Protein AF-A0A251SM53-F1 (afdb_monomer)

Nearest PDB structures (foldseek):
  6cth-assembly1_A  TM=8.961E-01  e=7.151E-06  Theobroma cacao
  7xdv-assembly2_B  TM=8.493E-01  e=1.895E-04  Arabidopsis thaliana
  7xdw-assembly2_B  TM=8.512E-01  e=2.306E-04  Arabidopsis thaliana
  4oh4-assembly1_A  TM=8.242E-01  e=1.122E-04  Arabidopsis thaliana
  7xdx-assembly2_B  TM=8.485E-01  e=4.442E-04  Arabidopsis thaliana

Organism: Helianthus annuus (NCBI:txid4232)

Secondary structure (DSSP, 8-state):
------GGGTS-SS----------SS-----------------HHHHHHHHHHHHHHHHHHHHHHHHHHHHHHHHHHHHHHHHHHHHHHHHHHHHHHHHHHHHTTTPPPP--HHHHHHHTTTT-GGGEEEEETTEEEEEEEETTTTEEEEEEE----HHHHHHHHHHHHHHHHH---

Foldseek 3Di:
DDDDDDPVVPDDPDDDDDDDDDDDPDDDDDDDPDDDDDDPDDPPVVVVVVVVVVVVVVVPPVVVVVVVVVVVVVVVVVVVVVVVVVVVVVVVVVVVVLVVVQVVDVADDDDDPVQVCQQQVNVDPVQWPDADPQATWGWGARPVVRDIDIDGDGDPDPPPSVVVVSVVRVVVRVDDD

Radius of gyration: 44.47 Å; Cα contacts (8 Å, |Δi|>4): 86; chains: 1; bounding box: 106×35×96 Å

Sequence (177 aa):
MSYKRYLFQVLPSWVIIGITASTGQFMEKHTLQYWDFNSSLDITEESKTISQKLKLTVGITVPLGVISTVCILAYTIRSTFRKRHREEAVETINLTSINEDLEQGAGPKSFSYRDLALATNNFTDD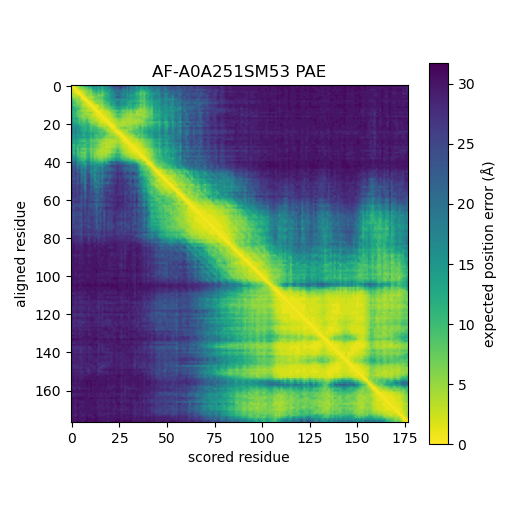LKLGEGGFGCVYRGFMTRERRLVAVKKISKGSKQGKKEYITEVKIISSLRH

Mean predicted aligned error: 18.12 Å

Solvent-accessible surface area (backbone atoms only — not comparable to full-atom values): 11208 Å² total; per-residue (Å²): 137,87,85,88,78,75,67,72,85,81,54,67,102,72,80,90,86,82,88,87,87,85,78,70,101,56,97,72,88,87,78,86,88,79,85,86,85,90,76,90,76,82,67,69,66,64,55,54,56,52,53,55,54,51,55,54,55,57,65,56,54,54,59,56,53,54,52,51,53,52,51,52,51,52,48,52,53,52,50,54,54,50,50,54,53,49,51,54,53,53,52,51,52,51,54,51,51,52,51,50,59,35,69,77,47,96,33,76,82,87,76,56,68,67,58,54,28,62,24,24,65,69,70,39,72,94,34,52,73,49,74,57,100,69,26,38,32,26,47,24,44,41,78,93,74,75,39,82,45,78,48,75,47,68,47,91,52,68,82,56,41,60,54,49,50,56,51,52,52,53,51,58,54,69,62,80,129

InterPro domains:
  IPR000719 Protein kinase domain [PF00069] (125-177)
  IPR000719 Protein kinase domain [PS50011] (123-177)
  IPR001220 Legume lectin domain [PF00139] (2-49)
  IPR011009 Protein kinase-like domain superfamily [SSF56112] (108-177)
  IPR013320 Concanavalin A-like lectin/glucanase domain superfamily [SSF49899] (2-143)
  IPR017441 Protein kinase, ATP binding site [PS00107] (129-153)
  IPR050528 L-type Lectin-Domain Containing Receptor Kinases [PTHR27007] (13-177)

pLDDT: mean 77.83, std 12.07, range [37.12, 96.56]

Structure (mmCIF, N/CA/C/O backbone):
data_AF-A0A251SM53-F1
#
_entry.id   AF-A0A251SM53-F1
#
loop_
_atom_site.group_PDB
_atom_site.id
_atom_site.type_sym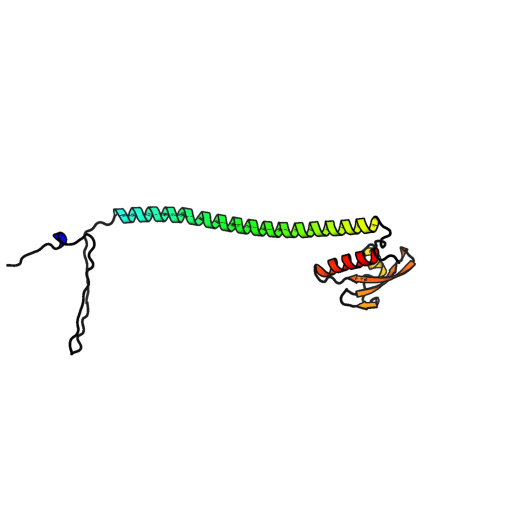bol
_atom_site.label_atom_id
_atom_site.label_alt_id
_atom_site.label_comp_id
_atom_site.label_asym_id
_atom_site.label_entity_id
_atom_site.label_seq_id
_atom_site.pdbx_PDB_ins_code
_atom_site.Cartn_x
_atom_site.Cartn_y
_atom_site.Cartn_z
_atom_site.occupancy
_atom_site.B_iso_or_equiv
_atom_site.auth_seq_id
_atom_site.auth_comp_id
_atom_site.auth_asym_id
_atom_site.auth_atom_id
_atom_site.pdbx_PDB_model_num
ATOM 1 N N . MET A 1 1 ? -75.432 -11.171 66.640 1.00 41.78 1 MET A N 1
ATOM 2 C CA . MET A 1 1 ? -74.045 -11.054 67.146 1.00 41.78 1 MET A CA 1
ATOM 3 C C . MET A 1 1 ? -73.096 -11.071 65.956 1.00 41.78 1 MET A C 1
ATOM 5 O O . MET A 1 1 ? -73.166 -12.015 65.185 1.00 41.78 1 MET A O 1
ATOM 9 N N . SER A 1 2 ? -72.268 -10.040 65.769 1.00 37.12 2 SER A N 1
ATOM 10 C CA . SER A 1 2 ? -71.228 -10.012 64.727 1.00 37.12 2 SER A CA 1
ATOM 11 C C . SER A 1 2 ? -69.865 -10.192 65.395 1.00 37.12 2 SER A C 1
ATOM 13 O O . SER A 1 2 ? -69.540 -9.453 66.324 1.00 37.12 2 SER A O 1
ATOM 15 N N . TYR A 1 3 ? -69.110 -11.211 64.984 1.00 54.03 3 TYR A N 1
ATOM 16 C CA . TYR A 1 3 ? -67.837 -11.593 65.597 1.00 54.03 3 TYR A CA 1
ATOM 17 C C . TYR A 1 3 ? -66.683 -11.104 64.714 1.00 54.03 3 TYR A C 1
ATOM 19 O O . TYR A 1 3 ? -66.487 -11.603 63.607 1.00 54.03 3 TYR A O 1
ATOM 27 N N . LYS A 1 4 ? -65.920 -10.111 65.184 1.00 51.44 4 LYS A N 1
ATOM 28 C CA . LYS A 1 4 ? -64.730 -9.610 64.479 1.00 51.44 4 LYS A CA 1
ATOM 29 C C . LYS A 1 4 ? -63.542 -10.527 64.783 1.00 51.44 4 LYS A C 1
ATOM 31 O O . LYS A 1 4 ? -63.099 -10.581 65.926 1.00 51.44 4 LYS A O 1
ATOM 36 N N . ARG A 1 5 ? -63.015 -11.233 63.775 1.00 57.66 5 ARG A N 1
ATOM 37 C CA . ARG A 1 5 ? -61.711 -11.920 63.859 1.00 57.66 5 ARG A CA 1
ATOM 38 C C . ARG A 1 5 ? -60.661 -11.121 63.104 1.00 57.66 5 ARG A C 1
ATOM 40 O O . ARG A 1 5 ? -60.870 -10.761 61.951 1.00 57.66 5 ARG A O 1
ATOM 47 N N . TYR A 1 6 ? -59.534 -10.866 63.756 1.00 61.50 6 TYR A N 1
ATOM 48 C CA . TYR A 1 6 ? -58.395 -10.187 63.154 1.00 61.50 6 TYR A CA 1
ATOM 49 C C . TYR A 1 6 ? -57.499 -11.214 62.448 1.00 61.50 6 TYR A C 1
ATOM 51 O O . TYR A 1 6 ? -56.835 -12.016 63.098 1.00 61.50 6 TYR A O 1
ATOM 59 N N . LEU A 1 7 ? -57.497 -11.196 61.111 1.00 66.56 7 LEU A N 1
ATOM 60 C CA . LEU A 1 7 ? -56.786 -12.171 60.266 1.00 66.56 7 LEU A CA 1
ATOM 61 C C . LEU A 1 7 ? -55.249 -12.125 60.400 1.00 66.56 7 LEU A C 1
ATOM 63 O O . LEU A 1 7 ? -54.583 -13.096 60.053 1.00 66.56 7 LEU A O 1
ATOM 67 N N . PHE A 1 8 ? -54.680 -11.032 60.923 1.00 63.59 8 PHE A N 1
ATOM 68 C CA . PHE A 1 8 ? -53.223 -10.854 61.023 1.00 63.59 8 PHE A CA 1
ATOM 69 C C . PHE A 1 8 ? -52.545 -11.821 62.008 1.00 63.59 8 PHE A C 1
ATOM 71 O O . PHE A 1 8 ? -51.342 -12.019 61.925 1.00 63.59 8 PHE A O 1
ATOM 78 N N . GLN A 1 9 ? -53.294 -12.432 62.933 1.00 68.44 9 GLN A N 1
ATOM 79 C CA . GLN A 1 9 ? -52.725 -13.361 63.919 1.00 68.44 9 GLN A CA 1
ATOM 80 C C . GLN A 1 9 ? -52.364 -14.732 63.326 1.00 68.44 9 GLN A C 1
ATOM 82 O O . GLN A 1 9 ? -51.691 -15.517 63.985 1.00 68.44 9 GLN A O 1
ATOM 87 N N . VAL A 1 10 ? -52.827 -15.036 62.109 1.00 72.31 10 VAL A N 1
ATOM 88 C CA . VAL A 1 10 ? -52.708 -16.374 61.500 1.00 72.31 10 VAL A CA 1
ATOM 89 C C . VAL A 1 10 ? -51.929 -16.343 60.180 1.00 72.31 10 VAL A C 1
ATOM 91 O O . VAL A 1 10 ? -51.534 -17.390 59.676 1.00 72.31 10 VAL A O 1
ATOM 94 N N . LEU A 1 11 ? -51.687 -15.161 59.608 1.00 75.06 11 LEU A N 1
ATOM 95 C CA . LEU A 1 11 ? -51.063 -15.019 58.293 1.00 75.06 11 LEU A CA 1
ATOM 96 C C . LEU A 1 11 ? -49.568 -14.646 58.381 1.00 75.06 11 LEU A C 1
ATOM 98 O O . LEU A 1 11 ? -49.185 -13.877 59.262 1.00 75.06 11 LEU A O 1
ATOM 102 N N . PRO A 1 12 ? -48.724 -15.163 57.465 1.00 74.88 12 PRO A N 1
ATOM 103 C CA . PRO A 1 12 ? -47.303 -14.814 57.376 1.00 74.88 12 PRO A CA 1
ATOM 104 C C . PRO A 1 12 ? -47.075 -13.388 56.839 1.00 74.88 12 PRO A C 1
ATOM 106 O O . PRO A 1 12 ? -47.974 -12.776 56.268 1.00 74.88 12 PRO A O 1
ATOM 109 N N . SER A 1 13 ? -45.844 -12.871 56.970 1.00 62.97 13 SER A N 1
ATOM 110 C CA . SER A 1 13 ? -45.456 -11.500 56.573 1.00 62.97 13 SER A CA 1
ATOM 111 C C . SER A 1 13 ? -45.668 -11.167 55.090 1.00 62.97 13 SER A C 1
ATOM 113 O O . SER A 1 13 ? -45.705 -9.996 54.725 1.00 62.97 13 SER A O 1
ATOM 115 N N . TRP A 1 14 ? -45.801 -12.181 54.234 1.00 69.75 14 TRP A N 1
ATOM 116 C CA . TRP A 1 14 ? -46.142 -12.035 52.824 1.00 69.75 14 TRP A CA 1
ATOM 117 C C . TRP A 1 14 ? -47.360 -12.907 52.522 1.00 69.75 14 TRP A C 1
ATOM 119 O O . TRP A 1 14 ? -47.384 -14.092 52.851 1.00 69.75 14 TRP A O 1
ATOM 129 N N . VAL A 1 15 ? -48.384 -12.317 51.909 1.00 75.31 15 VAL A N 1
ATOM 130 C CA . VAL A 1 15 ? -49.626 -13.016 51.566 1.00 75.31 15 VAL A CA 1
ATOM 131 C C . VAL A 1 15 ? -49.978 -12.700 50.125 1.00 75.31 15 VAL A C 1
ATOM 133 O O . VAL A 1 15 ? -49.957 -11.543 49.710 1.00 75.31 15 VAL A O 1
ATOM 136 N N . ILE A 1 16 ? -50.325 -13.737 49.369 1.00 80.06 16 ILE A N 1
ATOM 137 C CA . ILE A 1 16 ? -50.892 -13.597 48.032 1.00 80.06 16 ILE A CA 1
ATOM 138 C C . ILE A 1 16 ? -52.407 -13.684 48.173 1.00 80.06 16 ILE A C 1
ATOM 140 O O . ILE A 1 16 ? -52.932 -14.670 48.688 1.00 80.06 16 ILE A O 1
ATOM 144 N N . ILE A 1 17 ? -53.103 -12.649 47.712 1.00 78.62 17 ILE A N 1
ATOM 145 C CA . ILE A 1 17 ? -54.563 -12.628 47.639 1.00 78.62 17 ILE A CA 1
ATOM 146 C C . ILE A 1 17 ? -54.940 -12.676 46.160 1.00 78.62 17 ILE A C 1
ATOM 148 O O . ILE A 1 17 ? -54.446 -11.879 45.367 1.00 78.62 17 ILE A O 1
ATOM 152 N N . GLY A 1 18 ? -55.806 -13.618 45.791 1.00 82.25 18 GLY A N 1
ATOM 153 C CA . GLY A 1 18 ? -56.316 -13.772 44.432 1.00 82.25 18 GLY A CA 1
ATOM 154 C C . GLY A 1 18 ? -57.838 -13.841 44.426 1.00 82.25 18 GLY A C 1
ATOM 155 O O . GLY A 1 18 ? -58.441 -14.380 45.353 1.00 82.25 18 GLY A O 1
ATOM 156 N N . ILE A 1 19 ? -58.457 -13.302 43.377 1.00 82.44 19 ILE A N 1
ATOM 157 C CA . ILE A 1 19 ? -59.889 -13.464 43.111 1.00 82.44 19 ILE A CA 1
ATOM 158 C C . ILE A 1 19 ? -60.037 -14.532 42.031 1.00 82.44 19 ILE A C 1
ATOM 160 O O . ILE A 1 19 ? -59.342 -14.490 41.017 1.00 82.44 19 ILE A O 1
ATOM 164 N N . THR A 1 20 ? -60.949 -15.478 42.239 1.00 82.19 20 THR A N 1
ATOM 165 C CA . THR A 1 20 ? -61.328 -16.470 41.226 1.00 82.19 20 THR A CA 1
ATOM 166 C C . THR A 1 20 ? -62.825 -16.369 40.954 1.00 82.19 20 THR A C 1
ATOM 168 O O . THR A 1 20 ? -63.598 -16.011 41.841 1.00 82.19 20 THR A O 1
ATOM 171 N N . ALA A 1 21 ? -63.230 -16.637 39.715 1.00 81.94 21 ALA A N 1
ATOM 172 C CA . ALA A 1 21 ? -64.627 -16.674 39.296 1.00 81.94 21 ALA A CA 1
ATOM 173 C C . ALA A 1 21 ? -64.858 -17.927 38.443 1.00 81.94 21 ALA A C 1
ATOM 175 O O . ALA A 1 21 ? -63.973 -18.333 37.689 1.00 81.94 21 ALA A O 1
ATOM 176 N N . SER A 1 22 ? -66.036 -18.536 38.566 1.00 77.62 22 SER A N 1
ATOM 177 C CA . SER A 1 22 ? -66.452 -19.714 37.798 1.00 77.62 22 SER A CA 1
ATOM 178 C C . SER A 1 22 ? -67.720 -19.398 37.020 1.00 77.62 22 SER A C 1
ATOM 180 O O . SER A 1 22 ? -68.616 -18.767 37.571 1.00 77.62 22 SER A O 1
ATOM 182 N N . THR A 1 23 ? -67.822 -19.879 35.785 1.00 79.50 23 THR A N 1
ATOM 183 C CA . THR A 1 23 ? -69.014 -19.712 34.943 1.00 79.50 23 THR A CA 1
ATOM 184 C C . THR A 1 23 ? -69.839 -21.001 34.893 1.00 79.50 23 THR A C 1
ATOM 186 O O . THR A 1 23 ? -69.294 -22.104 34.957 1.00 79.50 23 THR A O 1
ATOM 189 N N . GLY A 1 24 ? -71.167 -20.859 34.828 1.00 76.94 24 GLY A N 1
ATOM 190 C CA . GLY A 1 24 ? -72.118 -21.965 34.674 1.00 76.94 24 GLY A CA 1
ATOM 191 C C . GLY A 1 24 ? -72.475 -22.261 33.210 1.00 76.94 24 GLY A C 1
ATOM 192 O O . GLY A 1 24 ? -71.780 -21.857 32.286 1.00 76.94 24 GLY A O 1
ATOM 193 N N . GLN A 1 25 ? -73.593 -22.959 32.983 1.00 74.81 25 GLN A N 1
ATOM 194 C CA . GLN A 1 25 ? -74.085 -23.323 31.637 1.00 74.81 25 GLN A CA 1
ATOM 195 C C . GLN A 1 25 ? -74.623 -22.128 30.818 1.00 74.81 25 GLN A C 1
ATOM 197 O O . GLN A 1 25 ? -74.875 -22.260 29.623 1.00 74.81 25 GLN A O 1
ATOM 202 N N . PHE A 1 26 ? -74.797 -20.965 31.449 1.00 75.50 26 PHE A N 1
ATOM 203 C CA . PHE A 1 26 ? -75.229 -19.722 30.813 1.00 75.50 26 PHE A CA 1
ATOM 204 C C . PHE A 1 26 ? -74.126 -18.665 30.913 1.00 75.50 26 PHE A C 1
ATOM 206 O O . PHE A 1 26 ? -73.288 -18.707 31.813 1.00 75.50 26 PHE A O 1
ATOM 213 N N . MET A 1 27 ? -74.117 -17.714 29.977 1.00 77.19 27 MET A N 1
ATOM 214 C CA . MET A 1 27 ? -73.085 -16.681 29.921 1.00 77.19 27 MET A CA 1
ATOM 215 C C . MET A 1 27 ? -73.256 -15.677 31.070 1.00 77.19 27 MET A C 1
ATOM 217 O O .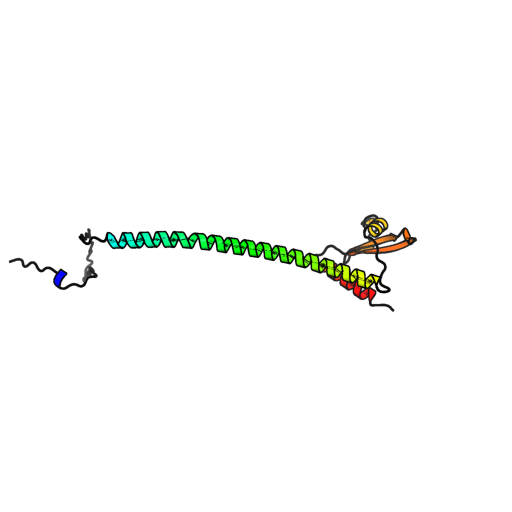 MET A 1 27 ? -74.220 -14.916 31.095 1.00 77.19 27 MET A O 1
ATOM 221 N N . GLU A 1 28 ? -72.298 -15.656 31.997 1.00 75.62 28 GLU A N 1
ATOM 222 C CA . GLU A 1 28 ? -72.236 -14.706 33.112 1.00 75.62 28 GLU A CA 1
ATOM 223 C C . GLU A 1 28 ? -71.054 -13.745 32.933 1.00 75.62 28 GLU A C 1
ATOM 225 O O . GLU A 1 28 ? -69.938 -14.149 32.599 1.00 75.62 28 GLU A O 1
ATOM 230 N N . LYS A 1 29 ? -71.293 -12.445 33.141 1.00 81.50 29 LYS A N 1
ATOM 231 C CA . LYS A 1 29 ? -70.265 -11.401 33.046 1.00 81.50 29 LYS A CA 1
ATOM 232 C C . LYS A 1 29 ? -69.849 -10.958 34.445 1.00 81.50 29 LYS A C 1
ATOM 234 O O . LYS A 1 29 ? -70.574 -10.216 35.101 1.00 81.50 29 LYS A O 1
ATOM 239 N N . HIS A 1 30 ? -68.648 -11.343 34.865 1.00 78.56 30 HIS A N 1
ATOM 240 C CA . HIS A 1 30 ? -68.028 -10.826 36.086 1.00 78.56 30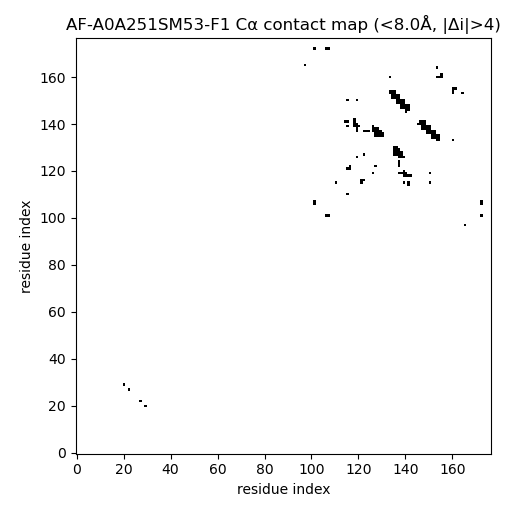 HIS A CA 1
ATOM 241 C C . HIS A 1 30 ? -67.153 -9.615 35.734 1.00 78.56 30 HIS A C 1
ATOM 243 O O . HIS A 1 30 ? -66.310 -9.687 34.842 1.00 78.56 30 HIS A O 1
ATOM 249 N N . THR A 1 31 ? -67.361 -8.470 36.385 1.00 84.19 31 THR A N 1
ATOM 250 C CA . THR A 1 31 ? -66.551 -7.259 36.161 1.00 84.19 31 THR A CA 1
ATOM 251 C C . THR A 1 31 ? -66.141 -6.664 37.498 1.00 84.19 31 THR A C 1
ATOM 253 O O . THR A 1 31 ? -66.991 -6.374 38.337 1.00 84.19 31 THR A O 1
ATOM 256 N N . LEU A 1 32 ? -64.833 -6.484 37.687 1.00 80.25 32 LEU A N 1
ATOM 257 C CA . LEU A 1 32 ? -64.269 -5.813 38.850 1.00 80.25 32 LEU A CA 1
ATOM 258 C C . LEU A 1 32 ? -64.314 -4.303 38.601 1.00 80.25 32 LEU A C 1
ATOM 260 O O . LEU A 1 32 ? -63.604 -3.800 37.737 1.00 80.25 32 LEU A O 1
ATOM 264 N N . GLN A 1 33 ? -65.191 -3.601 39.320 1.00 85.19 33 GLN A N 1
ATOM 265 C CA . GLN A 1 33 ? -65.425 -2.166 39.114 1.00 85.19 33 GLN A CA 1
ATOM 266 C C . GLN A 1 33 ? -64.302 -1.307 39.702 1.00 85.19 33 GLN A C 1
ATOM 268 O O . GLN A 1 33 ? -63.826 -0.385 39.050 1.00 85.19 33 GLN A O 1
ATOM 273 N N . TYR A 1 34 ? -63.846 -1.626 40.913 1.00 82.19 34 TYR A N 1
ATOM 274 C CA . TYR A 1 34 ? -62.615 -1.074 41.466 1.00 82.19 34 TYR A CA 1
ATOM 275 C C . TYR A 1 34 ? -62.085 -1.981 42.581 1.00 82.19 34 TYR A C 1
ATOM 277 O O . TYR A 1 34 ? -62.836 -2.751 43.183 1.00 82.19 34 TYR A O 1
ATOM 285 N N . TRP A 1 35 ? -60.785 -1.882 42.840 1.00 81.62 35 TRP A N 1
ATOM 286 C CA . TRP A 1 35 ? -60.117 -2.456 44.003 1.00 81.62 35 TRP A CA 1
ATOM 287 C C . TRP A 1 35 ? -59.291 -1.343 44.640 1.00 81.62 35 TRP A C 1
ATOM 289 O O . TRP A 1 35 ? -58.579 -0.646 43.920 1.00 81.62 35 TRP A O 1
ATOM 299 N N . ASP A 1 36 ? -59.361 -1.194 45.963 1.00 79.19 36 ASP A N 1
ATOM 300 C CA . ASP A 1 36 ? -58.374 -0.418 46.717 1.00 79.19 36 ASP A CA 1
ATOM 301 C C . ASP A 1 36 ? -57.774 -1.216 47.892 1.00 79.19 36 ASP A C 1
ATOM 303 O O . ASP A 1 36 ? -58.455 -2.024 48.530 1.00 79.19 36 ASP A O 1
ATOM 307 N N . PHE A 1 37 ? -56.483 -1.014 48.146 1.00 72.31 37 PHE A N 1
ATOM 308 C CA . PHE A 1 37 ? -55.740 -1.594 49.259 1.00 72.31 37 PHE A CA 1
ATOM 309 C C . PHE A 1 37 ? -55.045 -0.473 50.020 1.00 72.31 37 PHE A C 1
ATOM 311 O O . PHE A 1 37 ? -54.125 0.159 49.508 1.00 72.31 37 PHE A O 1
ATOM 318 N N . ASN A 1 38 ? -55.424 -0.293 51.282 1.00 61.97 38 ASN A N 1
ATOM 319 C CA . ASN A 1 38 ? -54.744 0.636 52.171 1.00 61.97 38 ASN A CA 1
ATOM 320 C C . ASN A 1 38 ? -53.850 -0.141 53.145 1.00 61.97 38 ASN A C 1
ATOM 322 O O . ASN A 1 38 ? -54.341 -0.949 53.937 1.00 61.97 38 ASN A O 1
ATOM 326 N N . SER A 1 39 ? -52.541 0.093 53.074 1.00 62.97 39 SER A N 1
ATOM 327 C CA . SER A 1 39 ? -51.550 -0.478 53.984 1.00 62.97 39 SER A CA 1
ATOM 328 C C . SER A 1 39 ? -50.861 0.646 54.746 1.00 62.97 39 SER A C 1
ATOM 330 O O . SER A 1 39 ? -50.391 1.606 54.146 1.00 62.97 39 SER A O 1
ATOM 332 N N . SER A 1 40 ? -50.774 0.512 56.069 1.00 62.19 40 SER A N 1
ATOM 333 C CA . SER A 1 40 ? -50.109 1.485 56.948 1.00 62.19 40 SER A CA 1
ATOM 334 C C . SER A 1 40 ? -48.621 1.165 57.182 1.00 62.19 40 SER A C 1
ATOM 336 O O . SER A 1 40 ? -48.027 1.691 58.123 1.00 62.19 40 SER A O 1
ATOM 338 N N . LEU A 1 41 ? -48.023 0.265 56.393 1.00 61.25 41 LEU A N 1
ATOM 339 C CA . LEU A 1 41 ? -46.617 -0.120 56.541 1.00 61.25 41 LEU A CA 1
ATOM 340 C C . LEU A 1 41 ? -45.696 0.965 55.970 1.00 61.25 41 LEU A C 1
ATOM 342 O O . LEU A 1 41 ? -45.716 1.257 54.776 1.00 61.25 41 LEU A O 1
ATOM 346 N N . ASP A 1 42 ? -44.890 1.551 56.848 1.00 56.53 42 ASP A N 1
ATOM 347 C CA . ASP A 1 42 ? -43.985 2.657 56.552 1.00 56.53 42 ASP A CA 1
ATOM 348 C C . ASP A 1 42 ? -42.678 2.130 55.915 1.00 56.53 42 ASP A C 1
ATOM 350 O O . ASP A 1 42 ? -41.739 1.736 56.602 1.00 56.53 42 ASP A O 1
ATOM 354 N N . ILE A 1 43 ? -42.623 2.067 54.577 1.00 59.50 43 ILE A N 1
ATOM 355 C CA . ILE A 1 43 ? -41.491 1.524 53.777 1.00 59.50 43 ILE A CA 1
ATOM 356 C C . ILE A 1 43 ? -40.364 2.577 53.585 1.00 59.50 43 ILE A C 1
ATOM 358 O O . ILE A 1 43 ? -39.547 2.530 52.662 1.00 59.50 43 ILE A O 1
ATOM 362 N N . THR A 1 44 ? -40.301 3.589 54.447 1.00 60.19 44 THR A N 1
ATOM 363 C CA . THR A 1 44 ? -39.526 4.811 54.172 1.00 60.19 44 THR A CA 1
ATOM 364 C C . THR A 1 44 ? -38.011 4.657 54.405 1.00 60.19 44 THR A C 1
ATOM 366 O O . THR A 1 44 ? -37.214 5.385 53.806 1.00 60.19 44 THR A O 1
ATOM 369 N N . GLU A 1 45 ? -37.585 3.667 55.196 1.00 61.38 45 GLU A N 1
ATOM 370 C CA . GLU A 1 45 ? -36.171 3.417 55.538 1.00 61.38 45 GLU A CA 1
ATOM 371 C C . GLU A 1 45 ? -35.419 2.571 54.483 1.00 61.38 45 GLU A C 1
ATOM 373 O O . GLU A 1 45 ? -34.305 2.923 54.079 1.00 61.38 45 GLU A O 1
ATOM 378 N N . GLU A 1 46 ? -36.028 1.500 53.955 1.00 61.91 46 GLU A N 1
ATOM 379 C CA . GLU A 1 46 ? -35.379 0.607 52.970 1.00 61.91 46 GLU A CA 1
ATOM 380 C C . GLU A 1 46 ? -35.210 1.264 51.589 1.00 61.91 46 GLU A C 1
ATOM 382 O O . GLU A 1 46 ? -34.188 1.101 50.915 1.00 61.91 46 GLU A O 1
ATOM 387 N N . SER A 1 47 ? -36.182 2.080 51.173 1.00 63.47 47 SER A N 1
ATOM 388 C CA . SER A 1 47 ? -36.141 2.779 49.881 1.00 63.47 47 SER A CA 1
ATOM 389 C C . SER A 1 47 ? -34.986 3.792 49.802 1.00 63.47 47 SER A C 1
ATOM 391 O O . SER A 1 47 ? -34.277 3.884 48.789 1.00 63.47 47 SER A O 1
ATOM 393 N N . LYS A 1 48 ? -34.719 4.514 50.901 1.00 63.97 48 LYS A N 1
ATOM 394 C CA . LYS A 1 48 ? -33.605 5.475 50.980 1.00 63.97 48 LYS A CA 1
ATOM 395 C C . LYS A 1 48 ? -32.243 4.792 50.865 1.00 63.97 48 LYS A C 1
ATOM 397 O O . LYS A 1 48 ? -31.378 5.289 50.139 1.00 63.97 48 LYS A O 1
ATOM 402 N N . THR A 1 49 ? -32.056 3.648 51.522 1.00 67.81 49 THR A N 1
ATOM 403 C CA . THR A 1 49 ? -30.787 2.904 51.493 1.00 67.81 49 THR A CA 1
ATOM 404 C C . THR A 1 49 ? -30.505 2.294 50.117 1.00 67.81 49 THR A C 1
ATOM 406 O O . THR A 1 49 ? -29.364 2.341 49.649 1.00 67.81 49 THR A O 1
ATOM 409 N N . ILE A 1 50 ? -31.528 1.794 49.415 1.00 71.31 50 ILE A N 1
ATOM 410 C CA . ILE A 1 50 ? -31.395 1.278 48.040 1.00 71.31 50 ILE A CA 1
ATOM 411 C C . ILE A 1 50 ? -31.012 2.401 47.060 1.00 71.31 50 ILE A C 1
ATOM 413 O O . ILE A 1 50 ? -30.090 2.241 46.257 1.00 71.31 50 ILE A O 1
ATOM 417 N N . SER A 1 51 ? -31.654 3.569 47.166 1.00 71.19 51 SER A N 1
ATOM 418 C CA . SER A 1 51 ? -31.374 4.740 46.319 1.00 71.19 51 SER A CA 1
ATOM 419 C C . SER A 1 51 ? -29.935 5.255 46.467 1.00 71.19 51 SER A C 1
ATOM 421 O O . SER A 1 51 ? -29.268 5.556 45.472 1.00 71.19 51 SER A O 1
ATOM 423 N N . GLN A 1 52 ? -29.411 5.305 47.696 1.00 72.81 52 GLN A N 1
ATOM 424 C CA . GLN A 1 52 ? -28.029 5.726 47.947 1.00 72.81 52 GLN A CA 1
ATOM 425 C C . GLN A 1 52 ? -27.002 4.735 47.379 1.00 72.81 52 GLN A C 1
ATOM 427 O O . GLN A 1 52 ? -26.014 5.163 46.778 1.00 72.81 52 GLN A O 1
ATOM 432 N N . LYS A 1 53 ? -27.255 3.423 47.494 1.00 71.94 53 LYS A N 1
ATOM 433 C CA . LYS A 1 53 ? -26.387 2.391 46.903 1.00 71.94 53 LYS A CA 1
ATOM 434 C C . LYS A 1 53 ? -26.356 2.477 45.374 1.00 71.94 53 LYS A C 1
ATOM 436 O O . LYS A 1 53 ? -25.275 2.462 44.794 1.00 71.94 53 LYS A O 1
ATOM 441 N N . LEU A 1 54 ? -27.510 2.664 44.727 1.00 66.75 54 LEU A N 1
ATOM 442 C CA . LEU A 1 54 ? -27.601 2.792 43.267 1.00 66.75 54 LEU A CA 1
ATOM 443 C C . LEU A 1 54 ? -26.868 4.033 42.732 1.00 66.75 54 LEU A C 1
ATOM 445 O O . LEU A 1 54 ? -26.159 3.934 41.730 1.00 66.75 54 LEU A O 1
ATOM 449 N N . LYS A 1 55 ? -26.961 5.184 43.415 1.00 72.31 55 LYS A N 1
ATOM 450 C CA . LYS A 1 55 ? -26.231 6.406 43.020 1.00 72.31 55 LYS A CA 1
ATOM 451 C C . LYS A 1 55 ? -24.710 6.220 43.047 1.00 72.31 55 LYS A C 1
ATOM 453 O O . LYS A 1 55 ? -24.030 6.680 42.133 1.00 72.31 55 LYS A O 1
ATOM 458 N N . LEU A 1 56 ? -24.180 5.523 44.055 1.00 71.56 56 LEU A N 1
ATOM 459 C CA . LEU A 1 56 ? -22.744 5.238 44.156 1.00 71.56 56 LEU A CA 1
ATOM 460 C C . LEU A 1 56 ? -22.277 4.235 43.089 1.00 71.56 56 LEU A C 1
ATOM 462 O O . LEU A 1 56 ? -21.241 4.450 42.460 1.00 71.56 56 LEU A O 1
ATOM 466 N N . THR A 1 57 ? -23.050 3.176 42.829 1.00 70.25 57 THR A N 1
ATOM 467 C CA . THR A 1 57 ? -22.704 2.169 41.812 1.00 70.25 57 THR A CA 1
ATOM 468 C C . THR A 1 57 ? -22.697 2.752 40.397 1.00 70.25 57 THR A C 1
ATOM 470 O O . THR A 1 57 ? -21.786 2.458 39.620 1.00 70.25 57 THR A O 1
ATOM 473 N N . VAL A 1 58 ? -23.655 3.621 40.061 1.00 69.69 58 VAL A N 1
ATOM 474 C CA . VAL A 1 58 ? -23.703 4.289 38.747 1.00 69.69 58 VAL A CA 1
ATOM 475 C C . VAL A 1 58 ? -22.568 5.312 38.595 1.00 69.69 58 VAL A C 1
ATOM 477 O O . VAL A 1 58 ? -21.982 5.416 37.521 1.00 69.69 58 VAL A O 1
ATOM 480 N N . GLY A 1 59 ? -22.183 6.010 39.669 1.00 67.88 59 GLY A N 1
ATOM 481 C CA . GLY A 1 59 ? -21.089 6.989 39.636 1.00 67.88 59 GLY A CA 1
ATOM 482 C C . GLY A 1 59 ? -19.697 6.398 39.366 1.00 67.88 59 GLY A C 1
ATOM 483 O O . GLY A 1 59 ? -18.861 7.072 38.772 1.00 67.88 59 GLY A O 1
ATOM 484 N N . ILE A 1 60 ? -19.441 5.144 39.761 1.00 71.44 60 ILE A N 1
ATOM 485 C CA . ILE A 1 60 ? -18.120 4.491 39.625 1.00 71.44 60 ILE A CA 1
ATOM 486 C C . ILE A 1 60 ? -17.999 3.678 38.326 1.00 71.44 60 ILE A C 1
ATOM 488 O O . ILE A 1 60 ? -16.931 3.620 37.716 1.00 71.44 60 ILE A O 1
ATOM 492 N N . THR A 1 61 ? -19.084 3.049 37.877 1.00 73.31 61 THR A N 1
ATOM 493 C CA . THR A 1 61 ? -19.052 2.114 36.737 1.00 73.31 61 THR A CA 1
ATOM 494 C C . THR A 1 61 ? -18.901 2.811 35.385 1.00 73.31 61 THR A C 1
ATOM 496 O O . THR A 1 61 ? -18.169 2.331 34.519 1.00 73.31 61 THR A O 1
ATOM 499 N N . VAL A 1 62 ? -19.525 3.976 35.212 1.00 76.69 62 VAL A N 1
ATOM 500 C CA . VAL A 1 62 ? -19.466 4.760 33.969 1.00 76.69 62 VAL A CA 1
ATOM 501 C C . VAL A 1 62 ? -18.050 5.277 33.639 1.00 76.69 62 VAL A C 1
ATOM 503 O O . VAL A 1 62 ? -17.591 5.038 32.519 1.00 76.69 62 VAL A O 1
ATOM 506 N N . PRO A 1 63 ? -17.297 5.925 34.554 1.00 76.81 63 PRO A N 1
ATOM 507 C CA . PRO A 1 63 ? -15.976 6.470 34.221 1.00 76.81 63 PRO A CA 1
ATOM 508 C C . PRO A 1 63 ? -14.922 5.395 33.909 1.00 76.81 63 PRO A C 1
ATOM 510 O O . PRO A 1 63 ? -14.086 5.605 33.028 1.00 76.81 63 PRO A O 1
ATOM 513 N N . LEU A 1 64 ? -14.978 4.223 34.554 1.00 78.62 64 LEU A N 1
ATOM 514 C CA . LEU A 1 64 ? -14.053 3.115 34.268 1.00 78.62 64 LEU A CA 1
ATOM 515 C C . LEU A 1 64 ? -14.245 2.548 32.852 1.00 78.62 64 LEU A C 1
ATOM 517 O O . LEU A 1 64 ? -13.264 2.236 32.172 1.00 78.62 64 LEU A O 1
ATOM 521 N N . GLY A 1 65 ? -15.494 2.470 32.381 1.00 83.19 65 GLY A N 1
ATOM 522 C CA . GLY A 1 65 ? -15.803 2.044 31.014 1.00 83.19 65 GLY A CA 1
ATOM 523 C C . GLY A 1 65 ? -15.247 3.008 29.963 1.00 83.19 65 GLY A C 1
ATOM 524 O O . GLY A 1 65 ? -14.605 2.585 28.999 1.00 83.19 65 GLY A O 1
ATOM 525 N N . VAL A 1 66 ? -15.420 4.316 30.176 1.00 87.62 66 VAL A N 1
ATOM 526 C CA . VAL A 1 66 ? -14.938 5.344 29.239 1.00 87.62 66 VAL A CA 1
ATOM 527 C C . VAL A 1 66 ? -13.409 5.341 29.149 1.00 87.62 66 VAL A C 1
ATOM 529 O O . VAL A 1 66 ? -12.866 5.322 28.047 1.00 87.62 66 VAL A O 1
ATOM 532 N N . ILE A 1 67 ? -12.694 5.264 30.276 1.00 88.00 67 ILE A N 1
ATOM 533 C CA . ILE A 1 67 ? -11.221 5.241 30.272 1.00 88.00 67 ILE A CA 1
ATOM 534 C C . ILE A 1 67 ? -10.690 3.987 29.561 1.00 88.00 67 ILE A C 1
ATOM 536 O O . ILE A 1 67 ? -9.796 4.090 28.721 1.00 88.00 67 ILE A O 1
ATOM 540 N N . SER A 1 68 ? -11.276 2.815 29.832 1.00 87.81 68 SER A N 1
ATOM 541 C CA . SER A 1 68 ? -10.893 1.555 29.180 1.00 87.81 68 SER A CA 1
ATOM 542 C C . SER A 1 68 ? -11.028 1.631 27.654 1.00 87.81 68 SER A C 1
ATOM 544 O O . SER A 1 68 ? -10.083 1.322 26.924 1.00 87.81 68 SER A O 1
ATOM 546 N N . THR A 1 69 ? -12.166 2.124 27.156 1.00 88.94 69 THR A N 1
ATOM 547 C CA . THR A 1 69 ? -12.406 2.242 25.707 1.00 88.94 69 THR A CA 1
ATOM 548 C C . THR A 1 69 ? -11.439 3.214 25.026 1.00 88.94 69 THR A C 1
ATOM 550 O O . THR A 1 69 ? -10.894 2.893 23.967 1.00 88.94 69 THR A O 1
ATOM 553 N N . VAL A 1 70 ? -11.139 4.355 25.656 1.00 93.56 70 VAL A N 1
ATOM 554 C CA . VAL 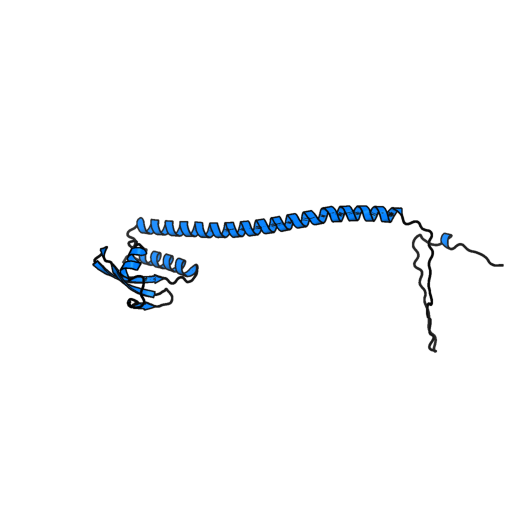A 1 70 ? -10.160 5.330 25.148 1.00 93.56 70 VAL A CA 1
ATOM 555 C C . VAL A 1 70 ? -8.745 4.742 25.135 1.00 93.56 70 VAL A C 1
ATOM 557 O O . VAL A 1 70 ? -8.027 4.905 24.147 1.00 93.56 70 VAL A O 1
ATOM 560 N N . CYS A 1 71 ? -8.343 4.002 26.173 1.00 93.44 71 CYS A N 1
ATOM 561 C CA . CYS A 1 71 ? -7.041 3.334 26.219 1.00 93.44 71 CYS A CA 1
ATOM 562 C C . CYS A 1 71 ? -6.892 2.265 25.127 1.00 93.44 71 CYS A C 1
ATOM 564 O O . CYS A 1 71 ? -5.839 2.186 24.491 1.00 93.44 71 CYS A O 1
ATOM 566 N N . ILE A 1 72 ? -7.938 1.474 24.866 1.00 94.12 72 ILE A N 1
ATOM 567 C CA . ILE A 1 72 ? -7.937 0.462 23.799 1.00 94.12 72 ILE A CA 1
ATOM 568 C C . ILE A 1 72 ? -7.842 1.134 22.422 1.00 94.12 72 ILE A C 1
ATOM 570 O O . ILE A 1 72 ? -7.032 0.723 21.587 1.00 94.12 72 ILE A O 1
ATOM 574 N N . LEU A 1 73 ? -8.601 2.207 22.184 1.00 94.25 73 LEU A N 1
ATOM 575 C CA . LEU A 1 73 ? -8.519 2.977 20.938 1.00 94.25 73 LEU A CA 1
ATOM 576 C C . LEU A 1 73 ? -7.124 3.593 20.745 1.00 94.25 73 LEU A C 1
ATOM 578 O O . LEU A 1 73 ? -6.512 3.420 19.693 1.00 94.25 73 LEU A O 1
ATOM 582 N N . ALA A 1 74 ? -6.557 4.221 21.775 1.00 93.62 74 ALA A N 1
ATOM 583 C CA . ALA A 1 74 ? -5.204 4.769 21.715 1.00 93.62 74 ALA A CA 1
ATOM 584 C C . ALA A 1 74 ? -4.144 3.679 21.463 1.00 93.62 74 ALA A C 1
ATOM 586 O O . ALA A 1 74 ? -3.222 3.875 20.665 1.00 93.62 74 ALA A O 1
ATOM 587 N N . TYR A 1 75 ? -4.285 2.508 22.094 1.00 95.50 75 TYR A N 1
ATOM 588 C CA . TYR A 1 75 ? -3.394 1.368 21.883 1.00 95.50 75 TYR A CA 1
ATOM 589 C C . TYR A 1 75 ? -3.478 0.830 20.451 1.00 95.50 75 TYR A C 1
ATOM 591 O O . TYR A 1 75 ? -2.440 0.599 19.828 1.00 95.50 75 TYR A O 1
ATOM 599 N N . THR A 1 76 ? -4.685 0.662 19.904 1.00 93.81 76 THR A N 1
ATOM 600 C CA . THR A 1 76 ? -4.875 0.171 18.529 1.00 93.81 76 THR A CA 1
ATOM 601 C C . THR A 1 76 ? -4.315 1.150 17.498 1.00 93.81 76 THR A C 1
ATOM 603 O O . THR A 1 76 ? -3.583 0.716 16.610 1.00 93.81 76 THR A O 1
ATOM 606 N N . ILE A 1 77 ? -4.532 2.461 17.661 1.00 90.75 77 ILE A N 1
ATOM 607 C CA . ILE A 1 77 ? -3.947 3.502 16.796 1.00 90.75 77 ILE A CA 1
ATOM 608 C C . ILE A 1 77 ? -2.416 3.494 16.890 1.00 90.75 77 ILE A C 1
ATOM 610 O O . ILE A 1 77 ? -1.720 3.480 15.877 1.00 90.75 77 ILE A O 1
ATOM 614 N N . ARG A 1 78 ? -1.854 3.443 18.103 1.00 92.56 78 ARG A N 1
ATOM 615 C CA . ARG A 1 78 ? -0.396 3.384 18.296 1.00 92.56 78 ARG A CA 1
ATOM 616 C C . ARG A 1 78 ? 0.209 2.108 17.711 1.00 92.56 78 ARG A C 1
ATOM 618 O O . ARG A 1 78 ? 1.309 2.149 17.161 1.00 92.56 78 ARG A O 1
ATOM 625 N N . SER A 1 79 ? -0.486 0.982 17.843 1.00 86.75 79 SER A N 1
ATOM 626 C CA . SER A 1 79 ? -0.086 -0.321 17.309 1.00 86.75 79 SER A CA 1
ATOM 627 C C . SER A 1 79 ? -0.047 -0.311 15.782 1.00 86.75 79 SER A C 1
ATOM 629 O O . SER A 1 79 ? 0.960 -0.712 15.197 1.00 86.75 79 SER A O 1
ATOM 631 N N . THR A 1 80 ? -1.085 0.207 15.123 1.00 83.19 80 THR A N 1
ATOM 632 C CA . THR A 1 80 ? -1.127 0.297 13.656 1.00 83.19 80 THR A CA 1
ATOM 633 C C . THR A 1 80 ? -0.087 1.278 13.121 1.00 83.19 80 THR A C 1
ATOM 635 O O . THR A 1 80 ? 0.605 0.959 12.152 1.00 83.19 80 THR A O 1
ATOM 638 N N . PHE A 1 81 ? 0.119 2.410 13.799 1.00 78.56 81 PHE A N 1
ATOM 639 C CA . PHE A 1 81 ? 1.149 3.382 13.428 1.00 78.56 81 PHE A CA 1
ATOM 640 C C . PHE A 1 81 ? 2.566 2.803 13.579 1.00 78.56 81 PHE A C 1
ATOM 642 O O . PHE A 1 81 ? 3.398 2.927 12.681 1.00 78.56 81 PHE A O 1
ATOM 649 N N . ARG A 1 82 ? 2.833 2.074 14.674 1.00 76.56 82 ARG A N 1
ATOM 650 C CA . ARG A 1 82 ? 4.107 1.359 14.875 1.00 76.56 82 ARG A CA 1
ATOM 651 C C . ARG A 1 82 ? 4.338 0.257 13.845 1.00 76.56 82 ARG A C 1
ATOM 653 O O . ARG A 1 82 ? 5.470 0.097 13.395 1.00 76.56 82 ARG A O 1
ATOM 660 N N . LYS A 1 83 ? 3.301 -0.501 13.469 1.00 73.25 83 LYS A N 1
ATOM 661 C CA . LYS A 1 83 ? 3.411 -1.538 12.430 1.00 73.25 83 LYS A CA 1
ATOM 662 C C . LYS A 1 83 ? 3.803 -0.933 11.086 1.00 73.25 83 LYS A C 1
ATOM 664 O O . LYS A 1 83 ? 4.740 -1.424 10.468 1.00 73.25 83 LYS A O 1
ATOM 669 N N . ARG A 1 84 ? 3.168 0.174 10.693 1.00 66.75 84 ARG A N 1
ATOM 670 C CA . ARG A 1 84 ? 3.476 0.861 9.434 1.00 66.75 84 ARG A CA 1
ATOM 671 C C . ARG A 1 84 ? 4.917 1.375 9.386 1.00 66.75 84 ARG A C 1
ATOM 673 O O . ARG A 1 84 ? 5.622 1.096 8.424 1.00 66.75 84 ARG A O 1
ATOM 680 N N . HIS A 1 85 ? 5.394 2.005 10.459 1.00 66.06 85 HIS A N 1
ATOM 681 C CA . HIS A 1 85 ? 6.789 2.455 10.526 1.00 66.06 85 HIS A CA 1
ATOM 682 C C . HIS A 1 85 ? 7.809 1.310 10.559 1.00 66.06 85 HIS A C 1
ATOM 684 O O . HIS A 1 85 ? 8.901 1.450 10.014 1.00 66.06 85 HIS A O 1
ATOM 690 N N . ARG A 1 86 ? 7.475 0.166 11.173 1.00 66.31 86 ARG A N 1
ATOM 691 C CA . ARG A 1 86 ? 8.357 -1.009 11.163 1.00 66.31 86 ARG A CA 1
ATOM 692 C C . ARG A 1 86 ? 8.440 -1.639 9.776 1.00 66.31 86 ARG A C 1
ATOM 694 O O . ARG A 1 86 ? 9.518 -2.067 9.389 1.00 66.31 86 ARG A O 1
ATOM 701 N N . GLU A 1 87 ? 7.334 -1.695 9.040 1.00 68.44 87 GLU A N 1
ATOM 702 C CA . GLU A 1 87 ? 7.329 -2.183 7.656 1.00 68.44 87 GLU A CA 1
ATOM 703 C C . GLU A 1 87 ? 8.195 -1.305 6.750 1.00 68.44 87 GLU A C 1
ATOM 705 O O . GLU A 1 87 ? 9.045 -1.835 6.041 1.00 68.44 87 GLU A O 1
ATOM 710 N N . GLU A 1 88 ? 8.049 0.020 6.837 1.00 69.00 88 GLU A N 1
ATOM 711 C CA . GLU A 1 88 ? 8.858 0.968 6.061 1.00 69.00 88 GLU A CA 1
ATOM 712 C C . GLU A 1 88 ? 10.353 0.868 6.411 1.00 69.00 88 GLU A C 1
ATOM 714 O O . GLU A 1 88 ? 11.189 0.830 5.511 1.00 69.00 88 GLU A O 1
ATOM 719 N N . ALA A 1 89 ? 10.704 0.741 7.698 1.00 70.50 89 ALA A N 1
ATOM 720 C CA . ALA A 1 89 ? 12.094 0.578 8.131 1.00 70.50 89 ALA A CA 1
ATOM 721 C C . ALA A 1 89 ? 12.705 -0.773 7.715 1.00 70.50 89 ALA A C 1
ATOM 723 O O . ALA A 1 89 ? 13.866 -0.843 7.329 1.00 70.50 89 ALA A O 1
ATOM 724 N N . VAL A 1 90 ? 11.940 -1.866 7.769 1.00 73.19 90 VAL A N 1
ATOM 725 C CA . VAL A 1 90 ? 12.411 -3.179 7.292 1.00 73.19 90 VAL A CA 1
ATOM 726 C C . VAL A 1 90 ? 12.599 -3.162 5.772 1.00 73.19 90 VAL A C 1
ATOM 728 O O . VAL A 1 90 ? 13.529 -3.771 5.250 1.00 73.19 90 VAL A O 1
ATOM 731 N N . GLU A 1 91 ? 11.748 -2.440 5.047 1.00 68.44 91 GLU A N 1
ATOM 732 C CA . GLU A 1 91 ? 11.840 -2.299 3.596 1.00 68.44 91 GLU A CA 1
ATOM 733 C C . GLU A 1 91 ? 13.051 -1.463 3.157 1.00 68.44 91 GLU A C 1
ATOM 735 O O . GLU A 1 91 ? 13.697 -1.815 2.167 1.00 68.44 91 GLU A O 1
ATOM 740 N N . THR A 1 92 ? 13.395 -0.396 3.887 1.00 70.69 92 THR A N 1
ATOM 741 C CA . THR A 1 92 ? 14.623 0.370 3.626 1.00 70.69 92 THR A CA 1
ATOM 742 C C . THR A 1 92 ? 15.869 -0.456 3.924 1.00 70.69 92 THR A C 1
ATOM 744 O O . THR A 1 92 ? 16.764 -0.477 3.086 1.00 70.69 92 THR A O 1
ATOM 747 N N . ILE A 1 93 ? 15.891 -1.201 5.034 1.00 73.88 93 ILE A N 1
ATOM 748 C CA . ILE A 1 93 ? 17.004 -2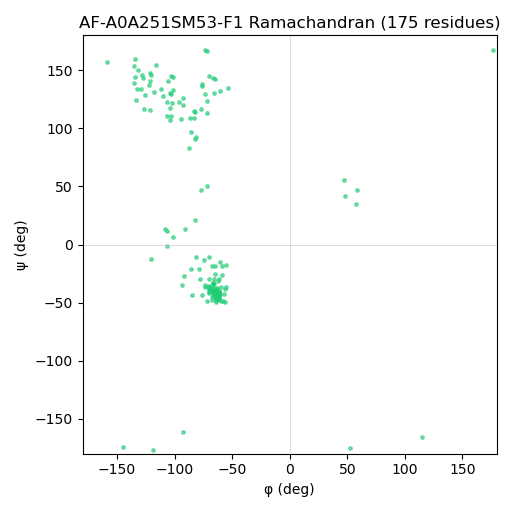.097 5.395 1.00 73.88 93 ILE A CA 1
ATOM 749 C C . ILE A 1 93 ? 17.209 -3.190 4.335 1.00 73.88 93 ILE A C 1
ATOM 751 O O . ILE A 1 93 ? 18.336 -3.473 3.934 1.00 73.88 93 ILE A O 1
ATOM 755 N N . ASN A 1 94 ? 16.127 -3.786 3.827 1.00 72.62 94 ASN A N 1
ATOM 756 C CA . ASN A 1 94 ? 16.232 -4.783 2.760 1.00 72.62 94 ASN A CA 1
ATOM 757 C C . ASN A 1 94 ? 16.825 -4.172 1.480 1.00 72.62 94 ASN A C 1
ATOM 759 O O . ASN A 1 94 ? 17.710 -4.770 0.874 1.00 72.62 94 ASN A O 1
ATOM 763 N N . LEU A 1 95 ? 16.393 -2.970 1.079 1.00 71.25 95 LEU A N 1
ATOM 764 C CA . LEU A 1 95 ? 16.961 -2.286 -0.088 1.00 71.25 95 LEU A CA 1
ATOM 765 C C . LEU A 1 95 ? 18.442 -1.936 0.077 1.00 71.25 95 LEU A C 1
ATOM 767 O O . LEU A 1 95 ? 19.196 -2.091 -0.881 1.00 71.25 95 LEU A O 1
ATOM 771 N N . THR A 1 96 ? 18.854 -1.466 1.257 1.00 74.75 96 THR A N 1
ATOM 772 C CA . THR A 1 96 ? 20.263 -1.150 1.519 1.00 74.75 96 THR A CA 1
ATOM 773 C C . THR A 1 96 ? 21.115 -2.410 1.489 1.00 74.75 96 THR A C 1
ATOM 775 O O . THR A 1 96 ? 22.142 -2.398 0.825 1.00 74.75 96 THR A O 1
ATOM 778 N N . SER A 1 97 ? 20.644 -3.516 2.080 1.00 75.06 97 SER A N 1
ATOM 779 C CA . SER A 1 97 ? 21.366 -4.797 2.038 1.00 75.06 97 SER A CA 1
ATOM 780 C C . SER A 1 97 ? 21.554 -5.330 0.614 1.00 75.06 97 SER A C 1
ATOM 782 O O . SER A 1 97 ? 22.639 -5.765 0.260 1.00 75.06 97 SER A O 1
ATOM 784 N N . ILE A 1 98 ? 20.538 -5.214 -0.252 1.00 72.94 98 ILE A N 1
ATOM 785 C CA . ILE A 1 98 ? 20.661 -5.618 -1.661 1.00 72.94 98 ILE A CA 1
ATOM 786 C C . ILE A 1 98 ? 21.661 -4.724 -2.390 1.00 72.94 98 ILE A C 1
ATOM 788 O O . ILE A 1 98 ? 22.438 -5.212 -3.199 1.00 72.94 98 ILE A O 1
ATOM 792 N N . ASN A 1 99 ? 21.638 -3.416 -2.134 1.00 71.50 99 ASN A N 1
ATOM 793 C CA . ASN A 1 99 ? 22.587 -2.506 -2.763 1.00 71.50 99 ASN A CA 1
ATOM 794 C C . ASN A 1 99 ? 24.027 -2.804 -2.318 1.00 71.50 99 ASN A C 1
ATOM 796 O O . ASN A 1 99 ? 24.922 -2.802 -3.153 1.00 71.50 99 ASN A O 1
ATOM 800 N N . GLU A 1 100 ? 24.236 -3.114 -1.037 1.00 73.69 100 GLU A N 1
ATOM 801 C CA . GLU A 1 100 ? 25.529 -3.562 -0.508 1.00 73.69 100 GLU A CA 1
ATOM 802 C C . GLU A 1 100 ? 25.981 -4.883 -1.154 1.00 73.69 100 GLU A C 1
ATOM 804 O O . GLU A 1 100 ? 27.108 -4.951 -1.639 1.00 73.69 100 GLU A O 1
ATOM 809 N N . ASP A 1 101 ? 25.100 -5.884 -1.269 1.00 71.06 101 ASP A N 1
ATOM 810 C CA . ASP A 1 101 ? 25.392 -7.165 -1.936 1.00 71.06 101 ASP A CA 1
ATOM 811 C C . ASP A 1 101 ? 25.784 -6.982 -3.418 1.00 71.06 101 ASP A C 1
ATOM 813 O O . ASP A 1 101 ? 26.646 -7.694 -3.939 1.00 71.06 101 ASP A O 1
ATOM 817 N N . LEU A 1 102 ? 25.155 -6.026 -4.115 1.00 70.44 102 LEU A N 1
ATOM 818 C CA . LEU A 1 102 ? 25.453 -5.712 -5.517 1.00 70.44 102 LEU A CA 1
ATOM 819 C C . LEU A 1 102 ? 26.785 -4.962 -5.678 1.00 70.44 102 LEU A C 1
ATOM 821 O O . LEU A 1 102 ? 27.481 -5.191 -6.667 1.00 70.44 102 LEU A O 1
ATOM 825 N N . GLU A 1 103 ? 27.141 -4.099 -4.723 1.00 69.75 103 GLU A N 1
ATOM 826 C CA . GLU A 1 103 ? 28.399 -3.337 -4.707 1.00 69.75 103 GLU A CA 1
ATOM 827 C C . GLU A 1 103 ? 29.597 -4.198 -4.263 1.00 69.75 103 GLU A C 1
ATOM 829 O O . GLU A 1 103 ? 30.723 -3.969 -4.701 1.00 69.75 103 GLU A O 1
ATOM 834 N N . GLN A 1 104 ? 29.372 -5.207 -3.413 1.00 68.25 104 GLN A N 1
ATOM 835 C CA . GLN A 1 104 ? 30.428 -6.071 -2.871 1.00 68.25 104 GLN A CA 1
ATOM 836 C C . GLN A 1 104 ? 30.854 -7.198 -3.839 1.00 68.25 104 GLN A C 1
ATOM 838 O O . GLN A 1 104 ? 31.879 -7.846 -3.622 1.00 68.25 104 GLN A O 1
ATOM 843 N N . GLY A 1 105 ? 30.109 -7.416 -4.932 1.00 64.56 105 GLY A N 1
ATOM 844 C CA . GLY A 1 105 ? 30.416 -8.385 -5.992 1.00 64.56 105 GLY A CA 1
ATOM 845 C C . GLY A 1 105 ? 30.628 -7.754 -7.376 1.00 64.56 105 GLY A C 1
ATOM 846 O O . GLY A 1 105 ? 30.554 -6.546 -7.560 1.00 64.56 105 GLY A O 1
ATOM 847 N N . ALA A 1 106 ? 30.838 -8.582 -8.406 1.00 64.62 106 ALA A N 1
ATOM 848 C CA . ALA A 1 106 ? 30.802 -8.153 -9.813 1.00 64.62 106 ALA A CA 1
ATOM 849 C C . ALA A 1 106 ? 29.351 -7.965 -10.313 1.00 64.62 106 ALA A C 1
ATOM 851 O O . ALA A 1 106 ? 28.964 -8.519 -11.347 1.00 64.62 106 ALA A O 1
ATOM 852 N N . GLY A 1 107 ? 28.533 -7.268 -9.520 1.00 67.69 107 GLY A N 1
ATOM 853 C CA . GLY A 1 107 ? 27.109 -7.071 -9.754 1.00 67.69 107 GLY A CA 1
ATOM 854 C C . GLY A 1 107 ? 26.810 -6.080 -10.889 1.00 67.69 107 GLY A C 1
ATOM 855 O O . GLY A 1 107 ? 27.699 -5.373 -11.373 1.00 67.69 107 GLY A O 1
ATOM 856 N N . PRO A 1 108 ? 25.550 -6.020 -11.354 1.00 73.19 108 PRO A N 1
ATOM 857 C CA . PRO A 1 108 ? 25.094 -5.020 -12.311 1.00 73.19 108 PRO A CA 1
ATOM 858 C C . PRO A 1 108 ? 25.407 -3.590 -11.853 1.00 73.19 108 PRO A C 1
ATOM 860 O O . PRO A 1 108 ? 25.134 -3.212 -10.717 1.00 73.19 108 PRO A O 1
ATOM 863 N N . LYS A 1 109 ? 25.923 -2.766 -12.771 1.00 81.56 109 LYS A N 1
ATOM 864 C CA . LYS A 1 109 ? 26.193 -1.346 -12.519 1.00 81.56 109 LYS A CA 1
ATOM 865 C C . LYS A 1 109 ? 24.908 -0.593 -12.154 1.00 81.56 109 LYS A C 1
ATOM 867 O O . LYS A 1 109 ? 23.912 -0.680 -12.876 1.00 81.56 109 LYS A O 1
ATOM 872 N N . SER A 1 110 ? 24.959 0.202 -11.087 1.00 81.50 110 SER A N 1
ATOM 873 C CA . SER A 1 110 ? 23.859 1.070 -10.668 1.00 81.50 110 SER A CA 1
ATOM 874 C C . SER A 1 110 ? 23.755 2.321 -11.560 1.00 81.50 110 SER A C 1
ATOM 876 O O . SER A 1 110 ? 24.750 2.956 -11.916 1.00 81.50 110 SER A O 1
ATOM 878 N N . PHE A 1 111 ? 22.528 2.679 -11.951 1.00 85.44 111 PHE A N 1
ATOM 879 C CA . PHE A 1 111 ? 22.223 3.892 -12.717 1.00 85.44 111 PHE A CA 1
ATOM 880 C C . PHE A 1 111 ? 21.226 4.748 -11.947 1.00 85.44 111 PHE A C 1
ATOM 882 O O . PHE A 1 111 ? 20.247 4.236 -11.400 1.00 85.44 111 PHE A O 1
ATOM 889 N N . SER A 1 112 ? 21.444 6.065 -11.922 1.00 88.75 112 SER A N 1
ATOM 890 C CA . SER A 1 112 ? 20.492 6.963 -11.277 1.00 88.75 112 SER A CA 1
ATOM 891 C C . SER A 1 112 ? 19.199 7.048 -12.094 1.00 88.75 112 SER A C 1
ATOM 893 O O . SER A 1 112 ? 19.219 7.052 -13.327 1.00 88.75 112 SER A O 1
ATOM 895 N N . TYR A 1 113 ? 18.057 7.179 -11.413 1.00 90.19 113 TYR A N 1
ATOM 896 C CA . TYR A 1 113 ? 16.773 7.389 -12.091 1.00 90.19 113 TYR A CA 1
ATOM 897 C C . TYR A 1 113 ? 16.815 8.608 -13.022 1.00 90.19 113 TYR A C 1
ATOM 899 O O . TYR A 1 113 ? 16.239 8.580 -14.106 1.00 90.19 113 TYR A O 1
ATOM 907 N N . ARG A 1 114 ? 17.525 9.668 -12.616 1.00 91.12 114 ARG A N 1
ATOM 908 C CA . ARG A 1 114 ? 17.674 10.892 -13.407 1.00 91.12 114 ARG A CA 1
ATOM 909 C C . ARG A 1 114 ? 18.393 10.626 -14.727 1.00 91.12 114 ARG A C 1
ATOM 911 O O . ARG A 1 114 ? 17.945 11.125 -15.753 1.00 91.12 114 ARG A O 1
ATOM 918 N N . ASP A 1 115 ? 19.452 9.822 -14.715 1.00 91.50 115 ASP A N 1
ATOM 919 C CA . ASP A 1 115 ? 20.178 9.462 -15.936 1.00 91.50 115 ASP A CA 1
ATOM 920 C C . ASP A 1 115 ? 19.301 8.631 -16.878 1.00 91.50 115 ASP A C 1
ATOM 922 O O . ASP A 1 115 ? 19.268 8.890 -18.078 1.00 91.50 115 ASP A O 1
ATOM 926 N N . LEU A 1 116 ? 18.529 7.684 -16.334 1.00 93.44 116 LEU A N 1
ATOM 927 C CA . LEU A 1 116 ? 17.587 6.872 -17.112 1.00 93.44 116 LEU A CA 1
ATOM 928 C C . LEU A 1 116 ? 16.435 7.707 -17.689 1.00 93.44 116 LEU A C 1
ATOM 930 O O . LEU A 1 116 ? 16.042 7.508 -18.838 1.00 93.44 116 LEU A O 1
ATOM 934 N N . ALA A 1 117 ? 15.915 8.662 -16.917 1.00 93.50 117 ALA A N 1
ATOM 935 C CA . ALA A 1 117 ? 14.886 9.590 -17.371 1.00 93.50 117 ALA A CA 1
ATOM 936 C C . ALA A 1 117 ? 15.418 10.487 -18.495 1.00 93.50 117 ALA A C 1
ATOM 938 O O . ALA A 1 117 ? 14.768 10.619 -19.525 1.00 93.50 117 ALA A O 1
ATOM 939 N N . LEU A 1 118 ? 16.624 11.042 -18.357 1.00 94.12 118 LEU A N 1
ATOM 940 C CA . LEU A 1 118 ? 17.256 11.823 -19.423 1.00 94.12 118 LEU A CA 1
ATOM 941 C C . LEU A 1 118 ? 17.510 10.974 -20.674 1.00 94.12 118 LEU A C 1
ATOM 943 O O . LEU A 1 118 ? 17.202 11.413 -21.779 1.00 94.12 118 LEU A O 1
ATOM 947 N N . ALA A 1 119 ? 18.000 9.744 -20.505 1.00 94.19 119 ALA A N 1
ATOM 948 C CA . ALA A 1 119 ? 18.270 8.832 -21.614 1.00 94.19 119 ALA A CA 1
ATOM 949 C C . ALA A 1 119 ? 17.010 8.478 -22.420 1.00 94.19 119 ALA A C 1
ATOM 951 O O . ALA A 1 119 ? 17.119 8.211 -23.614 1.00 94.19 119 ALA A O 1
ATOM 952 N N . THR A 1 120 ? 15.837 8.470 -21.781 1.00 95.56 120 THR A N 1
ATOM 953 C CA . THR A 1 120 ? 14.540 8.075 -22.364 1.00 95.56 120 THR A CA 1
ATOM 954 C C . THR A 1 120 ? 13.597 9.256 -22.603 1.00 95.56 120 THR A C 1
ATOM 956 O O . THR A 1 120 ? 12.399 9.051 -22.792 1.00 95.56 120 THR A O 1
ATOM 959 N N . ASN A 1 121 ? 14.102 10.495 -22.541 1.00 94.56 121 ASN A N 1
ATOM 960 C CA . ASN A 1 121 ? 13.294 11.715 -22.616 1.00 94.56 121 ASN A CA 1
ATOM 961 C C . ASN A 1 121 ? 12.053 11.654 -21.698 1.00 94.56 121 ASN A C 1
ATOM 963 O O . ASN A 1 121 ? 10.918 11.764 -22.147 1.00 94.56 121 ASN A O 1
ATOM 967 N N . ASN A 1 122 ? 12.280 11.401 -20.408 1.00 94.31 122 ASN A N 1
ATOM 968 C CA . ASN A 1 122 ? 11.271 11.204 -19.365 1.00 94.31 122 ASN A CA 1
ATOM 969 C C . ASN A 1 122 ? 10.275 10.060 -19.621 1.00 94.31 122 ASN A C 1
ATOM 971 O O . ASN A 1 122 ? 9.130 10.138 -19.178 1.00 94.31 122 ASN A O 1
ATOM 975 N N . PHE A 1 123 ? 10.721 8.963 -20.243 1.00 94.69 123 PHE A N 1
ATOM 976 C CA . PHE A 1 123 ? 9.878 7.802 -20.561 1.00 94.69 123 PHE A CA 1
ATOM 977 C C . PHE A 1 123 ? 8.681 8.178 -21.448 1.00 94.69 123 PHE A C 1
ATOM 979 O O . PHE A 1 123 ? 7.542 7.814 -21.154 1.00 94.69 123 PHE A O 1
ATOM 986 N N . THR A 1 124 ? 8.949 8.948 -22.502 1.00 94.00 124 THR A N 1
ATOM 987 C CA . THR A 1 124 ? 7.946 9.341 -23.503 1.00 94.00 124 THR A CA 1
ATOM 988 C C . THR A 1 124 ? 7.460 8.138 -24.302 1.00 94.00 124 THR A C 1
ATOM 990 O O . THR A 1 124 ? 8.239 7.239 -24.625 1.00 94.00 124 THR A O 1
ATOM 993 N N . ASP A 1 125 ? 6.171 8.128 -24.644 1.00 94.38 125 ASP A N 1
ATOM 994 C CA . ASP A 1 125 ? 5.565 7.023 -25.396 1.00 94.38 125 ASP A CA 1
ATOM 995 C C . ASP A 1 125 ? 6.138 6.884 -26.816 1.00 94.38 125 ASP A C 1
ATOM 997 O O . ASP A 1 125 ? 6.218 5.767 -27.321 1.00 94.38 125 ASP A O 1
ATOM 1001 N N . ASP A 1 126 ? 6.668 7.961 -27.406 1.00 95.62 126 ASP A N 1
ATOM 1002 C CA . ASP A 1 126 ? 7.381 7.934 -28.697 1.00 95.62 126 ASP A CA 1
ATOM 1003 C C . ASP A 1 126 ? 8.609 7.007 -28.691 1.00 95.62 126 ASP A C 1
ATOM 1005 O O . ASP A 1 126 ? 9.040 6.504 -29.728 1.00 95.62 126 ASP A O 1
ATOM 1009 N N . LEU A 1 127 ? 9.198 6.784 -27.512 1.00 94.12 127 LEU A N 1
ATOM 1010 C CA . LEU A 1 127 ? 10.353 5.911 -27.320 1.00 94.12 127 LEU A CA 1
ATOM 1011 C C . LEU A 1 127 ? 9.960 4.544 -26.755 1.00 94.12 127 LEU A C 1
ATOM 1013 O O . LEU A 1 127 ? 10.840 3.748 -26.429 1.00 94.12 127 LEU A O 1
ATOM 1017 N N . LYS A 1 128 ? 8.669 4.238 -26.617 1.00 96.44 128 LYS A N 1
ATOM 1018 C CA . LYS A 1 128 ? 8.202 2.960 -26.081 1.00 96.44 128 LYS A CA 1
ATOM 1019 C C . LYS A 1 128 ? 8.445 1.838 -27.090 1.00 96.44 128 LYS A C 1
ATOM 1021 O O . LYS A 1 128 ? 7.988 1.875 -28.224 1.00 96.44 128 LYS A O 1
ATOM 1026 N N . LEU A 1 129 ? 9.166 0.816 -26.646 1.00 95.75 129 LEU A N 1
ATOM 1027 C CA . LEU A 1 129 ? 9.473 -0.389 -27.416 1.00 95.75 129 LEU A CA 1
ATOM 1028 C C . LEU A 1 129 ? 8.443 -1.500 -27.183 1.00 95.75 129 LEU A C 1
ATOM 1030 O O . LEU A 1 129 ? 8.252 -2.349 -28.046 1.00 95.75 129 LEU A O 1
ATOM 1034 N N . GLY A 1 130 ? 7.792 -1.511 -26.018 1.00 93.31 130 GLY A N 1
ATOM 1035 C CA . GLY A 1 130 ? 6.772 -2.499 -25.685 1.00 93.31 130 GLY A CA 1
ATOM 1036 C C . GLY A 1 130 ? 6.237 -2.352 -24.264 1.00 93.31 130 GLY A C 1
ATOM 1037 O O . GLY A 1 130 ? 6.801 -1.633 -23.437 1.00 93.31 130 GLY A O 1
ATOM 1038 N N . GLU A 1 131 ? 5.141 -3.046 -23.982 1.00 92.25 131 GLU A N 1
ATOM 1039 C CA . GLU A 1 131 ? 4.510 -3.126 -22.664 1.00 92.25 131 GLU A CA 1
ATOM 1040 C C . GLU A 1 131 ? 4.131 -4.573 -22.367 1.00 92.25 131 GLU A C 1
ATOM 1042 O O . GLU A 1 131 ? 3.652 -5.293 -23.241 1.00 92.25 131 GLU A O 1
ATOM 1047 N N . GLY A 1 132 ? 4.357 -4.997 -21.128 1.00 84.00 132 GLY A 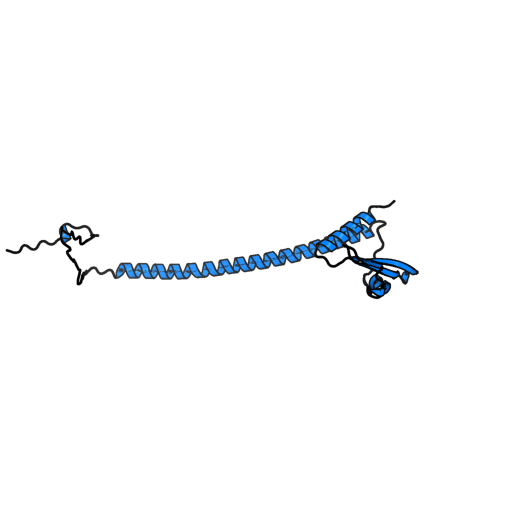N 1
ATOM 1048 C CA . GLY A 1 132 ? 3.912 -6.289 -20.622 1.00 84.00 132 GLY A CA 1
ATOM 1049 C C . GLY A 1 132 ? 3.511 -6.191 -19.153 1.00 84.00 132 GLY A C 1
ATOM 1050 O O . GLY A 1 132 ? 3.545 -5.116 -18.557 1.00 84.00 132 GLY A O 1
ATOM 1051 N N . GLY A 1 133 ? 3.189 -7.329 -18.533 1.00 80.25 133 GLY A N 1
ATOM 1052 C CA . GLY A 1 133 ? 2.715 -7.377 -17.139 1.00 80.25 133 GLY A CA 1
ATOM 1053 C C . GLY A 1 133 ? 3.693 -6.827 -16.088 1.00 80.25 133 GLY A C 1
ATOM 1054 O O . GLY A 1 133 ? 3.287 -6.532 -14.971 1.00 80.25 133 GLY A O 1
ATOM 1055 N N . PHE A 1 134 ? 4.964 -6.645 -16.453 1.00 73.19 134 PHE A N 1
ATOM 1056 C CA . PHE A 1 134 ? 6.031 -6.153 -15.576 1.00 73.19 134 PHE A CA 1
ATOM 1057 C C . PHE A 1 134 ? 6.452 -4.706 -15.887 1.00 73.19 134 PHE A C 1
ATOM 1059 O O . PHE A 1 134 ? 7.487 -4.244 -15.401 1.00 73.19 134 PHE A O 1
ATOM 1066 N N . GLY A 1 135 ? 5.679 -3.995 -16.713 1.00 87.19 135 GLY A N 1
ATOM 1067 C CA . GLY A 1 135 ? 5.892 -2.592 -17.059 1.00 87.19 135 GLY A CA 1
ATOM 1068 C C . GLY A 1 135 ? 6.236 -2.346 -18.529 1.00 87.19 135 GLY A C 1
ATOM 1069 O O . GLY A 1 135 ? 6.069 -3.207 -19.395 1.00 87.19 135 GLY A O 1
ATOM 1070 N N . CYS A 1 136 ? 6.723 -1.137 -18.800 1.00 91.75 136 CYS A N 1
ATOM 1071 C CA . CYS A 1 136 ? 6.997 -0.642 -20.148 1.00 91.75 136 CYS A CA 1
ATOM 1072 C C . CYS A 1 136 ? 8.502 -0.613 -20.421 1.00 91.75 136 CYS A C 1
ATOM 1074 O O . CYS A 1 136 ? 9.291 -0.225 -19.558 1.00 91.75 136 CYS A O 1
ATOM 1076 N N . VAL A 1 137 ? 8.905 -0.979 -21.632 1.00 94.38 137 VAL A N 1
ATOM 1077 C CA . VAL A 1 137 ? 10.293 -0.901 -22.095 1.00 94.38 137 VAL A CA 1
ATOM 1078 C C . VAL A 1 137 ? 10.426 0.291 -23.031 1.00 94.38 137 VAL A C 1
ATOM 1080 O O . VAL A 1 137 ? 9.635 0.433 -23.958 1.00 94.38 137 VAL A O 1
ATOM 1083 N N . TYR A 1 138 ? 11.432 1.131 -22.803 1.00 96.50 138 TYR A N 1
ATOM 1084 C CA . TYR A 1 138 ? 11.701 2.335 -23.586 1.00 96.50 138 TYR A CA 1
ATOM 1085 C C . TYR A 1 138 ? 13.087 2.277 -24.220 1.00 96.50 138 TYR A C 1
ATOM 1087 O O . TYR A 1 138 ? 14.042 1.774 -23.627 1.00 96.50 138 TYR A O 1
ATOM 1095 N N . ARG A 1 139 ? 13.217 2.843 -25.414 1.00 96.56 139 ARG A N 1
ATOM 1096 C CA . ARG A 1 139 ? 14.492 3.114 -26.063 1.00 96.56 139 ARG A CA 1
ATOM 1097 C C . ARG A 1 139 ? 15.148 4.296 -25.364 1.00 96.56 139 ARG A C 1
ATOM 1099 O O . ARG A 1 139 ? 14.530 5.344 -25.202 1.00 96.56 139 ARG A O 1
ATOM 1106 N N . GLY A 1 140 ? 16.410 4.144 -24.985 1.00 95.56 140 GLY A N 1
ATOM 1107 C CA . GLY A 1 140 ? 17.194 5.222 -24.400 1.00 95.56 140 GLY A CA 1
ATOM 1108 C C . GLY A 1 140 ? 18.588 5.334 -24.999 1.00 95.56 140 GLY A C 1
ATOM 1109 O O . GLY A 1 140 ? 19.117 4.381 -25.576 1.00 95.56 140 GLY A O 1
ATOM 1110 N N . PHE A 1 141 ? 19.199 6.506 -24.848 1.00 95.44 141 PHE A N 1
ATOM 1111 C CA . PHE A 1 141 ? 20.599 6.739 -25.197 1.00 95.44 141 PHE A CA 1
ATOM 1112 C C . PHE A 1 141 ? 21.378 7.222 -23.974 1.00 95.44 141 PHE A C 1
ATOM 1114 O O . PHE A 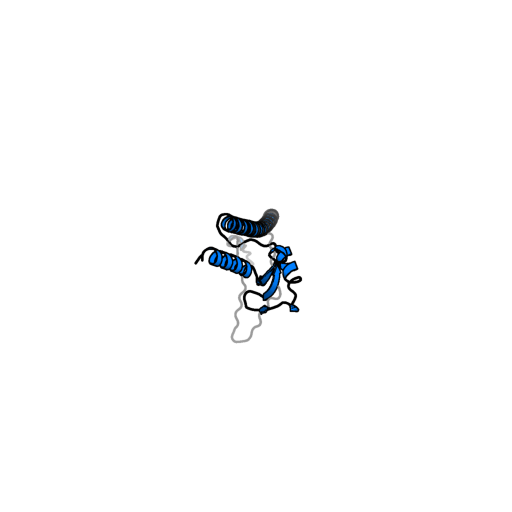1 141 ? 21.114 8.291 -23.429 1.00 95.44 141 PHE A O 1
ATOM 1121 N N . MET A 1 142 ? 22.346 6.419 -23.528 1.00 92.06 142 MET A N 1
ATOM 1122 C CA . MET A 1 142 ? 23.144 6.719 -22.343 1.00 92.06 142 MET A CA 1
ATOM 1123 C C . MET A 1 142 ? 24.325 7.615 -22.726 1.00 92.06 142 MET A C 1
ATOM 1125 O O . MET A 1 142 ? 25.366 7.122 -23.159 1.00 92.06 142 MET A O 1
ATOM 1129 N N . THR A 1 143 ? 24.197 8.932 -22.548 1.00 87.31 143 THR A N 1
ATOM 1130 C CA . THR A 1 143 ? 25.199 9.921 -23.001 1.00 87.31 143 THR A CA 1
ATOM 1131 C C . THR A 1 143 ? 26.599 9.672 -22.438 1.00 87.31 143 THR A C 1
ATOM 1133 O O . THR A 1 143 ? 27.587 9.816 -23.155 1.00 87.31 143 THR A O 1
ATOM 1136 N N . ARG A 1 144 ? 26.694 9.245 -21.170 1.00 85.88 144 ARG A N 1
ATOM 1137 C CA . ARG A 1 144 ? 27.973 8.944 -20.500 1.00 85.88 144 ARG A CA 1
ATOM 1138 C C . ARG A 1 144 ? 28.714 7.754 -21.108 1.00 85.88 144 ARG A C 1
ATOM 1140 O O . ARG A 1 144 ? 29.936 7.745 -21.124 1.00 85.88 144 ARG A O 1
ATOM 1147 N N . GLU A 1 145 ? 27.977 6.764 -21.597 1.00 86.31 145 GLU A N 1
ATOM 1148 C CA . GLU A 1 145 ? 28.523 5.502 -22.116 1.00 86.31 145 GLU A CA 1
ATOM 1149 C C . GLU A 1 145 ? 28.446 5.423 -23.646 1.00 86.31 145 GLU A C 1
ATOM 1151 O O . GLU A 1 145 ? 28.876 4.434 -24.231 1.00 86.31 145 GLU A O 1
ATOM 1156 N N . ARG A 1 146 ? 27.883 6.459 -24.289 1.00 90.50 146 ARG A N 1
ATOM 1157 C CA . ARG A 1 146 ? 27.685 6.582 -25.740 1.00 90.50 146 ARG A CA 1
ATOM 1158 C C . ARG A 1 146 ? 27.072 5.329 -26.378 1.00 90.50 146 ARG A C 1
ATOM 1160 O O . ARG A 1 146 ? 27.477 4.918 -27.461 1.00 90.50 146 ARG A O 1
ATOM 1167 N N . ARG A 1 147 ? 26.077 4.732 -25.717 1.00 92.62 147 ARG A N 1
ATOM 1168 C CA . ARG A 1 147 ? 25.405 3.513 -26.191 1.00 92.62 147 ARG A CA 1
ATOM 1169 C C . ARG A 1 147 ? 23.887 3.615 -26.144 1.00 92.62 147 ARG A C 1
ATOM 1171 O O . ARG A 1 147 ? 23.320 4.287 -25.281 1.00 92.62 147 ARG A O 1
ATOM 1178 N N . LEU A 1 148 ? 23.245 2.906 -27.069 1.00 94.44 148 LEU A N 1
ATOM 1179 C CA . LEU A 1 148 ? 21.806 2.667 -27.046 1.00 94.44 148 LEU A CA 1
ATOM 1180 C C . LEU A 1 148 ? 21.476 1.599 -26.004 1.00 94.44 148 LEU A C 1
ATOM 1182 O O . LEU A 1 148 ? 22.184 0.601 -25.880 1.00 94.44 148 LEU A O 1
ATOM 1186 N N . VAL A 1 149 ? 20.401 1.827 -25.259 1.00 94.44 149 VAL A N 1
ATOM 1187 C CA . VAL A 1 149 ? 19.931 0.947 -24.188 1.00 94.44 149 VAL A CA 1
ATOM 1188 C C . VAL A 1 149 ? 18.421 0.754 -24.286 1.00 94.44 149 VAL A C 1
ATOM 1190 O O . VAL A 1 149 ? 17.703 1.620 -24.787 1.00 94.44 149 VAL A O 1
ATOM 1193 N N . ALA A 1 150 ? 17.937 -0.373 -23.774 1.00 95.19 150 ALA A N 1
ATOM 1194 C CA . ALA A 1 150 ? 16.525 -0.579 -23.484 1.00 95.19 150 ALA A CA 1
ATOM 1195 C C . ALA A 1 150 ? 16.317 -0.410 -21.974 1.00 95.19 150 ALA A C 1
ATOM 1197 O O . ALA A 1 150 ? 16.947 -1.100 -21.175 1.00 95.19 150 ALA A O 1
ATOM 1198 N N . VAL A 1 15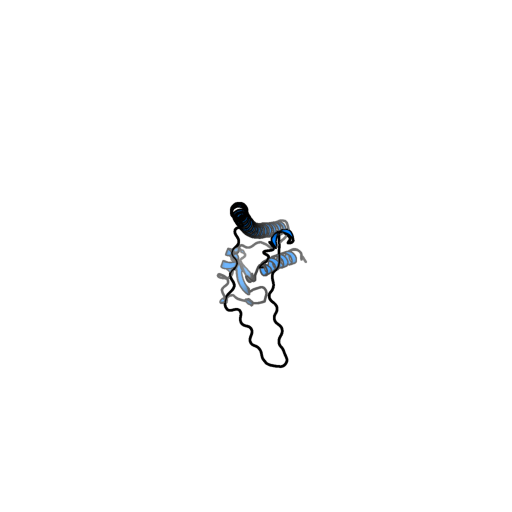1 ? 15.459 0.526 -21.578 1.00 93.69 151 VAL A N 1
ATOM 1199 C CA . VAL A 1 151 ? 15.164 0.828 -20.176 1.00 93.69 151 VAL A CA 1
ATOM 1200 C C . VAL A 1 151 ? 13.779 0.291 -19.842 1.00 93.69 151 VAL A C 1
ATOM 1202 O O . VAL A 1 151 ? 12.771 0.815 -20.313 1.00 93.69 151 VAL A O 1
ATOM 1205 N N . LYS A 1 152 ? 13.725 -0.755 -19.015 1.00 91.62 152 LYS A N 1
ATOM 1206 C CA . LYS A 1 152 ? 12.473 -1.303 -18.478 1.00 91.62 152 LYS A CA 1
ATOM 1207 C C . LYS A 1 152 ? 12.047 -0.482 -17.259 1.00 91.62 152 LYS A C 1
ATOM 1209 O O . LYS A 1 152 ? 12.730 -0.471 -16.238 1.00 91.62 152 LYS A O 1
ATOM 1214 N N . LYS A 1 153 ? 10.914 0.208 -17.363 1.00 90.12 153 LYS A N 1
ATOM 1215 C CA . LYS A 1 153 ? 10.263 0.921 -16.262 1.00 90.12 153 LYS A CA 1
ATOM 1216 C C . LYS A 1 153 ? 9.208 0.012 -15.642 1.00 90.12 153 LYS A C 1
ATOM 1218 O O . LYS A 1 153 ? 8.156 -0.216 -16.237 1.00 90.12 153 LYS A O 1
ATOM 1223 N N . ILE A 1 154 ? 9.492 -0.477 -14.439 1.00 85.12 154 ILE A N 1
ATOM 1224 C CA . ILE A 1 154 ? 8.570 -1.334 -13.688 1.00 85.12 154 ILE A CA 1
ATOM 1225 C C . ILE A 1 154 ? 7.317 -0.533 -13.307 1.00 85.12 154 ILE A C 1
ATOM 1227 O O . ILE A 1 154 ? 7.410 0.584 -12.787 1.00 85.12 154 ILE A O 1
ATOM 1231 N N . SER A 1 155 ? 6.136 -1.085 -13.584 1.00 74.38 155 SER A N 1
ATOM 1232 C CA . SER A 1 155 ? 4.853 -0.471 -13.231 1.00 74.38 155 SER A CA 1
ATOM 1233 C C . SER A 1 155 ? 4.675 -0.393 -11.711 1.00 74.38 155 SER A C 1
ATOM 1235 O O . SER A 1 155 ? 5.023 -1.325 -10.986 1.00 74.38 155 SER A O 1
ATOM 1237 N N . LYS A 1 156 ? 4.076 0.698 -11.208 1.00 67.31 156 LYS A N 1
ATOM 1238 C CA . LYS A 1 156 ? 3.743 0.897 -9.778 1.00 67.31 156 LYS A CA 1
ATOM 1239 C C . LYS A 1 156 ? 2.564 0.014 -9.314 1.00 67.31 156 LYS A C 1
ATOM 1241 O O . LYS A 1 156 ? 1.606 0.503 -8.722 1.00 67.31 156 LYS A O 1
ATOM 1246 N N . GLY A 1 157 ? 2.602 -1.285 -9.590 1.00 60.72 157 GLY A N 1
ATOM 1247 C CA . GLY A 1 157 ? 1.604 -2.238 -9.109 1.00 60.72 157 GLY A CA 1
ATOM 1248 C C . GLY A 1 157 ? 1.902 -2.687 -7.678 1.00 60.72 157 GLY A C 1
ATOM 1249 O O . GLY A 1 157 ? 2.602 -3.677 -7.494 1.00 60.72 157 GLY A O 1
ATOM 1250 N N . SER A 1 158 ? 1.354 -1.988 -6.672 1.00 58.62 158 SER A N 1
ATOM 1251 C CA . SER A 1 158 ? 1.352 -2.379 -5.242 1.00 58.62 158 SER A CA 1
ATOM 1252 C C . SER A 1 158 ? 2.738 -2.739 -4.643 1.00 58.62 158 SER A C 1
ATOM 1254 O O . SER A 1 158 ? 3.780 -2.612 -5.282 1.00 58.62 158 SER A O 1
ATOM 1256 N N . LYS A 1 159 ? 2.779 -3.205 -3.384 1.00 61.66 159 LYS A N 1
ATOM 1257 C CA . LYS A 1 159 ? 3.983 -3.763 -2.720 1.00 61.66 159 LYS A CA 1
ATOM 1258 C C . LYS A 1 159 ? 4.615 -4.928 -3.515 1.00 61.66 159 LYS A C 1
ATOM 1260 O O . LYS A 1 159 ? 5.771 -5.279 -3.292 1.00 61.66 159 LYS A O 1
ATOM 1265 N N . GLN A 1 160 ? 3.861 -5.517 -4.444 1.00 66.69 160 GLN A N 1
ATOM 1266 C CA . GLN A 1 160 ? 4.252 -6.659 -5.261 1.00 66.69 160 GLN A CA 1
ATOM 1267 C C . GLN A 1 160 ? 5.296 -6.311 -6.338 1.00 66.69 160 GLN A C 1
ATOM 1269 O O . GLN A 1 160 ? 6.335 -6.966 -6.380 1.00 66.69 160 GLN A O 1
ATOM 1274 N N . GLY A 1 161 ? 5.106 -5.247 -7.129 1.00 71.31 161 GLY A N 1
ATOM 1275 C CA . GLY A 1 161 ? 6.027 -4.914 -8.231 1.00 71.31 161 GLY A CA 1
ATOM 1276 C C . GLY A 1 161 ? 7.460 -4.602 -7.775 1.00 71.31 161 GLY A C 1
ATOM 1277 O O . GLY A 1 161 ? 8.431 -4.937 -8.450 1.00 71.31 161 GLY A O 1
ATOM 1278 N N . LYS A 1 162 ? 7.622 -4.030 -6.573 1.00 72.44 162 LYS A N 1
ATOM 1279 C CA . LYS A 1 162 ? 8.949 -3.800 -5.975 1.00 72.44 162 LYS A CA 1
ATOM 1280 C C . LYS A 1 162 ? 9.633 -5.104 -5.555 1.00 72.44 162 LYS A C 1
ATOM 1282 O O . LYS A 1 162 ? 10.835 -5.259 -5.765 1.00 72.44 162 LYS A O 1
ATOM 1287 N N . LYS A 1 163 ? 8.880 -6.042 -4.970 1.00 76.12 163 LYS A N 1
ATOM 1288 C CA . LYS A 1 163 ? 9.389 -7.369 -4.590 1.00 76.12 163 LYS A CA 1
ATOM 1289 C C . LYS A 1 163 ? 9.822 -8.165 -5.824 1.00 76.12 163 LYS A C 1
ATOM 1291 O O . LYS A 1 163 ? 10.857 -8.827 -5.788 1.00 76.12 163 LYS A O 1
ATOM 1296 N N . GLU A 1 164 ? 9.058 -8.068 -6.906 1.00 77.31 164 GLU A N 1
ATOM 1297 C CA . GLU A 1 164 ? 9.387 -8.687 -8.192 1.00 77.31 164 GLU A CA 1
ATOM 1298 C C . GLU A 1 164 ? 10.677 -8.104 -8.782 1.00 77.31 164 GLU A C 1
ATOM 1300 O O . GLU A 1 164 ? 11.576 -8.874 -9.106 1.00 77.31 164 GLU A O 1
ATOM 1305 N N . TYR A 1 165 ? 10.838 -6.773 -8.801 1.00 79.69 165 TYR A N 1
ATOM 1306 C CA . TYR A 1 165 ? 12.078 -6.121 -9.250 1.00 79.69 165 TYR A CA 1
ATOM 1307 C C . TYR A 1 165 ? 13.314 -6.597 -8.474 1.00 79.69 165 TYR A C 1
ATOM 1309 O O . TYR A 1 165 ? 14.315 -6.983 -9.072 1.00 79.69 165 TYR A O 1
ATOM 1317 N N . ILE A 1 166 ? 13.236 -6.608 -7.139 1.00 77.94 166 ILE A N 1
ATOM 1318 C CA . ILE A 1 166 ? 14.329 -7.080 -6.276 1.00 77.94 166 ILE A CA 1
ATOM 1319 C C . ILE A 1 166 ? 14.710 -8.526 -6.616 1.00 77.94 166 ILE A C 1
ATOM 1321 O O . ILE A 1 166 ? 15.890 -8.868 -6.680 1.00 77.94 166 ILE A O 1
ATOM 1325 N N . THR A 1 167 ? 13.704 -9.372 -6.834 1.00 79.31 167 THR A N 1
ATOM 1326 C CA . THR A 1 167 ? 13.904 -10.787 -7.155 1.00 79.31 167 THR A CA 1
ATOM 1327 C C . THR A 1 167 ? 14.555 -10.951 -8.530 1.00 79.31 167 THR A C 1
ATOM 1329 O O . THR A 1 167 ? 15.518 -11.702 -8.654 1.00 79.31 167 THR A O 1
ATOM 1332 N N . GLU A 1 168 ? 14.084 -10.214 -9.541 1.00 78.25 168 GLU A N 1
ATOM 1333 C CA . GLU A 1 168 ? 14.632 -10.225 -10.905 1.00 78.25 168 GLU A CA 1
ATOM 1334 C C . GLU A 1 168 ? 16.108 -9.793 -10.909 1.00 78.25 168 GLU A C 1
ATOM 1336 O O . GLU A 1 168 ? 16.955 -10.514 -11.436 1.00 78.25 168 GLU A O 1
ATOM 1341 N N . VAL A 1 169 ? 16.442 -8.681 -10.242 1.00 79.31 169 VAL A N 1
ATOM 1342 C CA . VAL A 1 169 ? 17.829 -8.189 -10.146 1.00 79.31 169 VAL A CA 1
ATOM 1343 C C . VAL A 1 169 ? 18.732 -9.205 -9.450 1.00 79.31 169 VAL A C 1
ATOM 1345 O O . VAL A 1 169 ? 19.820 -9.474 -9.951 1.00 79.31 169 VAL A O 1
ATOM 1348 N N . LYS A 1 170 ? 18.273 -9.814 -8.348 1.00 78.25 170 LYS A N 1
ATOM 1349 C CA . LYS A 1 170 ? 19.047 -10.816 -7.600 1.00 78.25 170 LYS A CA 1
ATOM 1350 C C . LYS A 1 170 ? 19.334 -12.076 -8.422 1.00 78.25 170 LYS A C 1
ATOM 1352 O O . LYS A 1 170 ? 20.431 -12.625 -8.336 1.00 78.25 170 LYS A O 1
ATOM 1357 N N . ILE A 1 171 ? 18.357 -12.539 -9.203 1.00 78.94 171 ILE A N 1
ATOM 1358 C CA . ILE A 1 171 ? 18.514 -13.702 -10.086 1.00 78.94 171 ILE A CA 1
ATOM 1359 C C . ILE A 1 171 ? 19.491 -13.376 -11.219 1.00 78.94 171 ILE A C 1
ATOM 1361 O O . ILE A 1 171 ? 20.419 -14.139 -11.468 1.00 78.94 171 ILE A O 1
ATOM 1365 N N . ILE A 1 172 ? 19.329 -12.230 -11.885 1.00 78.06 172 ILE A N 1
ATOM 1366 C CA . ILE A 1 172 ? 20.227 -11.830 -12.977 1.00 78.06 172 ILE A CA 1
ATOM 1367 C C . ILE A 1 172 ? 21.655 -11.624 -12.456 1.00 78.06 172 ILE A C 1
ATOM 1369 O O . ILE A 1 172 ? 22.608 -11.994 -13.131 1.00 78.06 172 ILE A O 1
ATOM 1373 N N . SER A 1 173 ? 21.823 -11.082 -11.245 1.00 73.62 173 SER A N 1
ATOM 1374 C CA . SER A 1 173 ? 23.151 -10.888 -10.659 1.00 73.62 173 SER A CA 1
ATOM 1375 C C . SER A 1 173 ? 23.845 -12.193 -10.263 1.00 73.62 173 SER A C 1
ATOM 1377 O O . SER A 1 173 ? 25.073 -12.241 -10.264 1.00 73.62 173 SER A O 1
ATOM 1379 N N . SER A 1 174 ? 23.094 -13.243 -9.904 1.00 70.19 174 SER A N 1
ATOM 1380 C CA . SER A 1 174 ? 23.669 -14.537 -9.507 1.00 70.19 174 SER A CA 1
ATOM 1381 C C . SER A 1 174 ? 23.963 -15.459 -10.692 1.00 70.19 174 SER A C 1
ATOM 1383 O O . SER A 1 174 ? 24.801 -16.353 -10.580 1.00 70.19 174 SER A O 1
ATOM 1385 N N . LEU A 1 175 ? 23.317 -15.232 -11.837 1.00 67.38 175 LEU A N 1
ATOM 1386 C CA . LEU A 1 175 ? 23.548 -15.967 -13.075 1.00 67.38 175 LEU A CA 1
ATOM 1387 C C . LEU A 1 175 ? 24.688 -15.318 -13.874 1.00 67.38 175 LEU A C 1
ATOM 1389 O O . LEU A 1 175 ? 24.465 -14.536 -14.796 1.00 67.38 175 LEU A O 1
ATOM 1393 N N . ARG A 1 176 ? 25.931 -15.659 -13.524 1.00 60.47 176 ARG A N 1
ATOM 1394 C CA . ARG A 1 176 ? 27.099 -15.445 -14.394 1.00 60.47 176 ARG A CA 1
ATOM 1395 C C . ARG A 1 176 ? 27.342 -16.708 -15.220 1.00 60.47 176 ARG A C 1
ATOM 1397 O O . ARG A 1 176 ? 27.597 -17.761 -14.642 1.00 60.47 176 ARG A O 1
ATOM 1404 N N . HIS A 1 177 ? 27.292 -16.587 -16.543 1.00 55.59 177 HIS A N 1
ATOM 1405 C CA . HIS A 1 177 ? 27.745 -17.595 -17.503 1.00 55.59 177 HIS A CA 1
ATOM 1406 C C . HIS A 1 177 ? 28.665 -16.926 -18.528 1.00 55.59 177 HIS A C 1
ATOM 1408 O O . HIS A 1 177 ? 28.459 -15.719 -18.790 1.00 55.59 177 HIS A O 1
#